Protein AF-A0A1F6DWF6-F1 (afdb_monomer)

Organism: NCBI:txid1798497

Secondary structure (DSSP, 8-state):
---SHHHHHHHHHHHHHHHHHHHHHHHS-HHHHHHHHHHHHHHHHHHHHHHHHHHHHHHHHHHHHHHHHHHS-----HHHHHHHHHHHHHHHHHHHHHHHHHHHHHHHHHHHHHHHHHHHHHHHHHHH-TTS-HHHHHHHHHHHHHHHHHHHHHHHHHHHHHHHHHHHHHHHHHHHHHHHHHHHHHHHHHHHH-

Nearest PDB structures (foldseek):
  2efl-assembly1_A-2  TM=3.442E-01  e=7.356E-01  Homo sapiens
  7sqc-assembly1_1X  TM=3.090E-01  e=8.183E-01  Chlamydomonas reinhardtii
  7sqc-assembly1_1J  TM=2.710E-01  e=1.635E+00  Chlamydomonas reinhardtii
  8to0-assembly1_GX  TM=2.263E-01  e=1.550E+00  Mus musculus
  6ixf-assembly1_A  TM=1.954E-01  e=1.818E+00  Homo sapiens

Solvent-accessible surface area (backbone atoms only — not comparable to full-atom values): 10263 Å² total; per-residue (Å²): 144,81,80,68,63,68,56,56,52,49,50,53,51,50,54,47,52,52,50,56,44,52,49,49,61,69,68,48,57,61,66,60,53,49,51,53,49,53,50,46,54,50,51,54,46,53,57,48,50,55,52,52,49,52,51,47,51,52,38,62,54,49,53,57,54,43,54,50,62,74,67,60,77,68,87,40,55,60,68,45,43,49,51,18,40,53,36,38,53,49,32,40,51,51,44,51,52,43,52,51,51,51,51,50,50,50,54,50,50,55,53,49,52,52,49,50,48,54,52,37,54,52,22,53,50,45,52,70,40,83,89,53,56,70,67,59,28,50,50,25,47,56,50,36,56,51,46,52,51,50,54,54,51,44,68,68,45,48,66,56,51,54,48,51,54,50,50,49,44,48,55,55,38,50,50,40,46,50,53,19,51,51,35,42,52,52,24,52,51,56,44,74,74,108

Structure (mmCIF, N/CA/C/O backbone):
data_AF-A0A1F6DWF6-F1
#
_entry.id   AF-A0A1F6DWF6-F1
#
loop_
_atom_site.group_PDB
_atom_site.id
_atom_site.type_symbol
_atom_site.label_atom_id
_atom_site.label_alt_id
_atom_site.label_comp_id
_atom_site.label_asym_id
_atom_site.label_entity_id
_atom_site.label_seq_id
_atom_site.pdbx_PDB_ins_code
_atom_site.Cartn_x
_atom_site.Cartn_y
_atom_site.Cartn_z
_atom_site.occupancy
_atom_site.B_iso_or_equiv
_atom_site.auth_seq_id
_atom_site.auth_comp_id
_atom_site.auth_asym_id
_atom_site.auth_atom_id
_atom_site.pdbx_PDB_model_num
ATOM 1 N N . MET A 1 1 ? -53.327 3.805 31.603 1.00 44.66 1 MET A N 1
ATOM 2 C CA . MET A 1 1 ? -52.291 3.095 32.376 1.00 44.66 1 MET A CA 1
ATOM 3 C C . MET A 1 1 ? -51.861 1.926 31.517 1.00 44.66 1 MET A C 1
ATOM 5 O O . MET A 1 1 ? -52.464 0.870 31.604 1.00 44.66 1 MET A O 1
ATOM 9 N N . ALA A 1 2 ? -50.964 2.183 30.574 1.00 45.91 2 ALA A N 1
ATOM 10 C CA . ALA A 1 2 ? -50.484 1.204 29.614 1.00 45.91 2 ALA A CA 1
ATOM 11 C C . ALA A 1 2 ? -48.966 1.393 29.501 1.00 45.91 2 ALA A C 1
ATOM 13 O O . ALA A 1 2 ? -48.514 2.530 29.382 1.00 45.91 2 ALA A O 1
ATOM 14 N N . ASP A 1 3 ? -48.256 0.269 29.574 1.00 47.22 3 ASP A N 1
ATOM 15 C CA . ASP A 1 3 ? -46.982 -0.004 28.903 1.00 47.22 3 ASP A CA 1
ATOM 16 C C . ASP A 1 3 ? -45.666 0.596 29.444 1.00 47.22 3 ASP A C 1
ATOM 18 O O . ASP A 1 3 ? -44.845 1.082 28.673 1.00 47.22 3 ASP A O 1
ATOM 22 N N . ASP A 1 4 ? -45.379 0.432 30.743 1.00 51.00 4 ASP A N 1
ATOM 23 C CA . ASP A 1 4 ? -43.994 0.523 31.276 1.00 51.00 4 ASP A CA 1
ATOM 24 C C . ASP A 1 4 ? -43.217 -0.814 31.181 1.00 51.00 4 ASP A C 1
ATOM 26 O O . ASP A 1 4 ? -42.003 -0.875 31.391 1.00 51.00 4 ASP A O 1
ATOM 30 N N . GLU A 1 5 ? -43.911 -1.909 30.864 1.00 53.94 5 GLU A N 1
ATOM 31 C CA . GLU A 1 5 ? -43.351 -3.261 30.741 1.00 53.94 5 GLU A CA 1
ATOM 32 C C . GLU A 1 5 ? -42.282 -3.409 29.634 1.00 53.94 5 GLU A C 1
ATOM 34 O O . GLU A 1 5 ? -41.208 -3.936 29.934 1.00 53.94 5 GLU A O 1
ATOM 39 N N . PRO A 1 6 ? -42.470 -2.893 28.398 1.00 55.94 6 PRO A N 1
ATOM 40 C CA . PRO A 1 6 ? -41.463 -3.036 27.341 1.00 55.94 6 PRO A CA 1
ATOM 41 C C . PRO A 1 6 ? -40.191 -2.208 27.588 1.00 55.94 6 PRO A C 1
ATOM 43 O O . PRO A 1 6 ? -39.127 -2.554 27.078 1.00 55.94 6 PRO A O 1
ATOM 46 N N . ILE A 1 7 ? -40.266 -1.134 28.385 1.00 56.66 7 ILE A N 1
ATOM 47 C CA . ILE A 1 7 ? -39.113 -0.274 28.706 1.00 56.66 7 ILE A CA 1
ATOM 48 C C . ILE A 1 7 ? -38.195 -0.964 29.724 1.00 56.66 7 ILE A C 1
ATOM 50 O O . ILE A 1 7 ? -36.976 -0.968 29.551 1.00 56.66 7 ILE A O 1
ATOM 54 N N . LYS A 1 8 ? -38.772 -1.619 30.741 1.00 59.56 8 LYS A N 1
ATOM 55 C CA . LYS A 1 8 ? -38.019 -2.438 31.708 1.00 59.56 8 LYS A CA 1
ATOM 56 C C . LYS A 1 8 ? -37.340 -3.643 31.060 1.00 59.56 8 LYS A C 1
ATOM 58 O O . LYS A 1 8 ? -36.219 -3.997 31.439 1.00 59.56 8 LYS A O 1
ATOM 63 N N . ASP A 1 9 ? -37.994 -4.257 30.080 1.00 68.62 9 ASP A N 1
ATOM 64 C CA . ASP A 1 9 ? -37.418 -5.363 29.312 1.00 68.62 9 ASP A CA 1
ATOM 65 C C . ASP A 1 9 ? -36.241 -4.884 28.442 1.00 68.62 9 ASP A C 1
ATOM 67 O O . ASP A 1 9 ? -35.196 -5.528 28.371 1.00 68.62 9 ASP A O 1
ATOM 71 N N . LEU A 1 10 ? -36.344 -3.690 27.851 1.00 59.03 10 LEU A N 1
ATOM 72 C CA . LEU A 1 10 ? -35.255 -3.100 27.070 1.00 59.03 10 LEU A CA 1
ATOM 73 C C . LEU A 1 10 ? -34.046 -2.722 27.941 1.00 59.03 10 LEU A C 1
ATOM 75 O O . LEU A 1 10 ? -32.900 -2.959 27.560 1.00 59.03 10 LEU A O 1
ATOM 79 N N . GLU A 1 11 ? -34.292 -2.157 29.123 1.00 66.94 11 GLU A N 1
ATOM 80 C CA . GLU A 1 11 ? -33.248 -1.764 30.071 1.00 66.94 11 GLU A CA 1
ATOM 81 C C . GLU A 1 11 ? -32.496 -2.984 30.622 1.00 66.94 11 GLU A C 1
ATOM 83 O O . GLU A 1 11 ? -31.265 -2.988 30.693 1.00 66.94 11 GLU A O 1
ATOM 88 N N . THR A 1 12 ? -33.210 -4.068 30.932 1.00 72.81 12 THR A N 1
ATOM 89 C CA . THR A 1 12 ? -32.589 -5.330 31.363 1.00 72.81 12 THR A CA 1
ATOM 90 C C . THR A 1 12 ? -31.789 -5.999 30.244 1.00 72.81 12 THR A C 1
ATOM 92 O O . THR A 1 12 ? -30.691 -6.497 30.508 1.00 72.81 12 THR A O 1
ATOM 95 N N . VAL A 1 13 ? -32.263 -5.958 28.994 1.00 73.19 13 VAL A N 1
ATOM 96 C CA . VAL A 1 13 ? -31.505 -6.430 27.821 1.00 73.19 13 VAL A CA 1
ATOM 97 C C . VAL A 1 13 ? -30.241 -5.592 27.595 1.00 73.19 13 VAL A C 1
ATOM 99 O O . VAL A 1 13 ? -29.168 -6.160 27.384 1.00 73.19 13 VAL A O 1
ATOM 102 N N . LEU A 1 14 ? -30.325 -4.263 27.706 1.00 66.25 14 LEU A N 1
ATOM 103 C CA . LEU A 1 14 ? -29.176 -3.360 27.575 1.00 66.25 14 LEU A CA 1
ATOM 104 C C . LEU A 1 14 ? -28.138 -3.597 28.671 1.00 66.25 14 LEU A C 1
ATOM 106 O O . LEU A 1 14 ? -26.953 -3.725 28.372 1.00 66.25 14 LEU A O 1
ATOM 110 N N . LEU A 1 15 ? -28.568 -3.713 29.930 1.00 71.25 15 LEU A N 1
ATOM 111 C CA . LEU A 1 15 ? -27.685 -4.005 31.062 1.00 71.25 15 LEU A CA 1
ATOM 112 C C . LEU A 1 15 ? -27.026 -5.381 30.937 1.00 71.25 15 LEU A C 1
ATOM 114 O O . LEU A 1 15 ? -25.860 -5.545 31.305 1.00 71.25 15 LEU A O 1
ATOM 118 N N . ARG A 1 16 ? -27.746 -6.365 30.388 1.00 75.94 16 ARG A N 1
ATOM 119 C CA . ARG A 1 16 ? -27.198 -7.688 30.083 1.00 75.94 16 ARG A CA 1
ATOM 120 C C . ARG A 1 16 ? -26.126 -7.611 28.998 1.00 75.94 16 ARG A C 1
ATOM 122 O O . ARG A 1 16 ? -25.025 -8.101 29.233 1.00 75.94 16 ARG A O 1
ATOM 129 N N . GLN A 1 17 ? -26.399 -6.939 27.879 1.00 65.88 17 GLN A N 1
ATOM 130 C CA . GLN A 1 17 ? -25.412 -6.726 26.814 1.00 65.88 17 GLN A CA 1
ATOM 131 C C . GLN A 1 17 ? -24.193 -5.936 27.303 1.00 65.88 17 GLN A C 1
ATOM 133 O O . GLN A 1 17 ? -23.072 -6.246 26.917 1.00 65.88 17 GLN A O 1
ATOM 138 N N . LEU A 1 18 ? -24.390 -4.962 28.197 1.00 66.75 18 LEU A N 1
ATOM 139 C CA . LEU A 1 18 ? -23.323 -4.206 28.863 1.00 66.75 18 LEU A CA 1
ATOM 140 C C . LEU A 1 18 ? -22.460 -5.066 29.791 1.00 66.75 18 LEU A C 1
ATOM 142 O O . LEU A 1 18 ? -21.262 -4.830 29.939 1.00 66.75 18 LEU A O 1
ATOM 146 N N . ARG A 1 19 ? -23.061 -6.047 30.465 1.00 72.69 19 ARG A N 1
ATOM 147 C CA . ARG A 1 19 ? -22.329 -6.971 31.335 1.00 72.69 19 ARG A CA 1
ATOM 148 C C . ARG A 1 19 ? -21.548 -7.989 30.505 1.00 72.69 19 ARG A C 1
ATOM 150 O O . ARG A 1 19 ? -20.359 -8.166 30.749 1.00 72.69 19 ARG A O 1
ATOM 157 N N . GLU A 1 20 ? -22.191 -8.591 29.506 1.00 72.12 20 GLU A N 1
ATOM 158 C CA . GLU A 1 20 ? -21.568 -9.522 28.554 1.00 72.12 20 GLU A CA 1
ATOM 159 C C . GLU A 1 20 ? -20.431 -8.845 27.771 1.00 72.12 20 GLU A C 1
ATOM 161 O O . GLU A 1 20 ? -19.375 -9.437 27.553 1.00 72.12 20 GLU A O 1
ATOM 166 N N . SER A 1 21 ? -20.587 -7.569 27.419 1.00 60.28 21 SER A N 1
ATOM 167 C CA . SER A 1 21 ? -19.536 -6.813 26.752 1.00 60.28 21 SER A CA 1
ATOM 168 C C . SER A 1 21 ? -18.376 -6.417 27.652 1.00 60.28 21 SER A C 1
ATOM 170 O O . SER A 1 21 ? -17.231 -6.453 27.211 1.00 60.28 21 SER A O 1
ATOM 172 N N . LYS A 1 22 ? -18.635 -6.056 28.913 1.00 65.38 22 LYS A N 1
ATOM 173 C CA . LYS A 1 22 ? -17.580 -5.782 29.896 1.00 65.38 22 LYS A CA 1
ATOM 174 C C . LYS A 1 22 ? -16.736 -7.032 30.140 1.00 65.38 22 LYS A C 1
ATOM 176 O O . LYS A 1 22 ? -15.523 -6.921 30.299 1.00 65.38 22 LYS A O 1
ATOM 181 N N . GLU A 1 23 ? -17.363 -8.208 30.135 1.00 71.25 23 GLU A N 1
ATOM 182 C CA . GLU A 1 23 ? -16.664 -9.496 30.169 1.00 71.25 23 GLU A CA 1
ATOM 183 C C . GLU A 1 23 ? -15.850 -9.731 28.892 1.00 71.25 23 GLU A C 1
ATOM 185 O O . GLU A 1 23 ? -14.672 -10.061 28.988 1.00 71.25 23 GLU A O 1
ATOM 190 N N . LEU A 1 24 ? -16.416 -9.468 27.709 1.00 64.81 24 LEU A N 1
ATOM 191 C CA . LEU A 1 24 ? -15.703 -9.540 26.427 1.00 64.81 24 LEU A CA 1
ATOM 192 C C . LEU A 1 24 ? -14.473 -8.622 26.388 1.00 64.81 24 LEU A C 1
ATOM 194 O O . LEU A 1 24 ? -13.385 -9.090 26.068 1.00 64.81 24 LEU A O 1
ATOM 198 N N . VAL A 1 25 ? -14.614 -7.352 26.779 1.00 63.81 25 VAL A N 1
ATOM 199 C CA . VAL A 1 25 ? -13.523 -6.362 26.849 1.00 63.81 25 VAL A CA 1
ATOM 200 C C . VAL A 1 25 ? -12.456 -6.773 27.865 1.00 63.81 25 VAL A C 1
ATOM 202 O O . VAL A 1 25 ? -11.271 -6.590 27.599 1.00 63.81 25 VAL A O 1
ATOM 205 N N . LYS A 1 26 ? -12.852 -7.356 29.005 1.00 68.50 26 LYS A N 1
ATOM 206 C CA . LYS A 1 26 ? -11.914 -7.912 29.996 1.00 68.50 26 LYS A CA 1
ATOM 207 C C . LYS A 1 26 ? -11.202 -9.169 29.504 1.00 68.50 26 LYS A C 1
ATOM 209 O O . LYS A 1 26 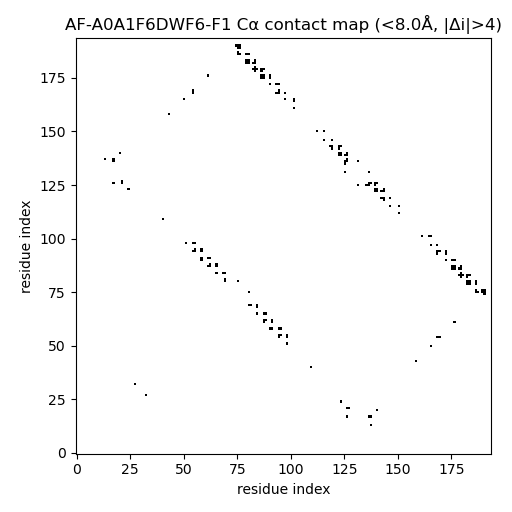? -10.053 -9.389 29.867 1.00 68.50 26 LYS A O 1
ATOM 214 N N . SER A 1 27 ? -11.894 -10.006 28.735 1.00 68.56 27 SER A N 1
ATOM 215 C CA . SER A 1 27 ? -11.340 -11.232 28.153 1.00 68.56 27 SER A CA 1
ATOM 216 C C . SER A 1 27 ? -10.463 -10.958 26.931 1.00 68.56 27 SER A C 1
ATOM 218 O O . SER A 1 27 ? -9.684 -11.818 26.521 1.00 68.56 27 SER A O 1
ATOM 220 N N . MET A 1 28 ? -10.582 -9.762 26.348 1.00 66.56 28 MET A N 1
ATOM 221 C CA . MET A 1 28 ? -9.735 -9.307 25.262 1.00 66.56 28 MET A CA 1
ATOM 222 C C . MET A 1 28 ? -8.330 -9.071 25.806 1.00 66.56 28 MET A C 1
ATOM 224 O O . MET A 1 28 ? -8.080 -8.143 26.573 1.00 66.56 28 MET A O 1
ATOM 228 N N . ASP A 1 29 ? -7.396 -9.923 25.396 1.00 74.31 29 ASP A N 1
ATOM 229 C CA . ASP A 1 29 ? -5.979 -9.683 25.621 1.00 74.31 29 ASP A CA 1
ATOM 230 C C . ASP A 1 29 ? -5.523 -8.558 24.684 1.00 74.31 29 ASP A C 1
ATOM 232 O O . ASP A 1 29 ? -5.101 -8.786 23.547 1.00 74.31 29 ASP A O 1
ATOM 236 N N . TRP A 1 30 ? -5.674 -7.323 25.163 1.00 67.44 30 TRP A N 1
ATOM 237 C CA . TRP A 1 30 ? -5.307 -6.105 24.445 1.00 67.44 30 TRP A CA 1
ATOM 238 C C . TRP A 1 30 ? -3.836 -6.103 24.028 1.00 67.44 30 TRP A C 1
ATOM 240 O O . TRP A 1 30 ? -3.522 -5.656 22.928 1.00 67.44 30 TRP A O 1
ATOM 250 N N . ASN A 1 31 ? -2.954 -6.697 24.836 1.00 74.31 31 ASN A N 1
ATOM 251 C CA . ASN A 1 31 ? -1.537 -6.816 24.505 1.00 74.31 31 ASN A CA 1
ATOM 252 C C . ASN A 1 31 ? -1.318 -7.787 23.342 1.00 74.31 31 ASN A C 1
ATOM 254 O O . ASN A 1 31 ? -0.566 -7.482 22.418 1.00 74.31 31 ASN A O 1
ATOM 258 N N . SER A 1 32 ? -1.993 -8.938 23.349 1.00 73.06 32 SER A N 1
ATOM 259 C CA . SER A 1 32 ? -1.959 -9.885 22.229 1.00 73.06 32 SER A CA 1
ATOM 260 C C . SER A 1 32 ? -2.571 -9.285 20.966 1.00 73.06 32 SER A C 1
ATOM 262 O O . SER A 1 32 ? -1.998 -9.416 19.885 1.00 73.06 32 SER A O 1
ATOM 264 N N . PHE A 1 33 ? -3.689 -8.564 21.082 1.00 68.75 33 PHE A N 1
ATOM 265 C CA . PHE A 1 33 ? -4.325 -7.879 19.957 1.00 68.75 33 PHE A CA 1
ATOM 266 C C . PHE A 1 33 ? -3.407 -6.811 19.347 1.00 68.75 33 PHE A C 1
ATOM 268 O O . PHE A 1 33 ? -3.209 -6.800 18.130 1.00 68.75 33 PHE A O 1
ATOM 275 N N . GLN A 1 34 ? -2.783 -5.983 20.187 1.00 67.81 34 GLN A N 1
ATOM 276 C CA . GLN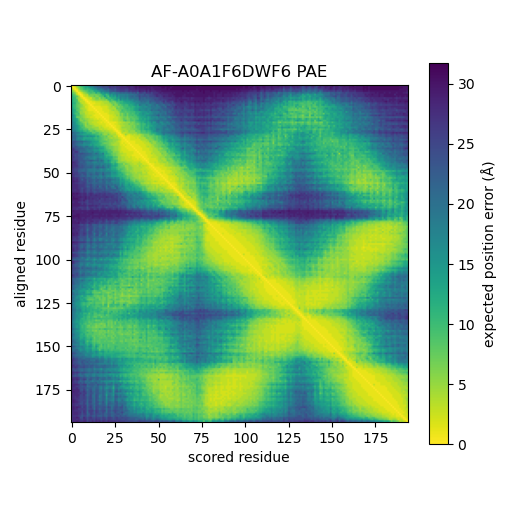 A 1 34 ? -1.831 -4.956 19.774 1.00 67.81 34 GLN A CA 1
ATOM 277 C C . GLN A 1 34 ? -0.572 -5.568 19.149 1.00 67.81 34 GLN A C 1
ATOM 279 O O . GLN A 1 34 ? -0.201 -5.190 18.044 1.00 67.81 34 GLN A O 1
ATOM 284 N N . GLN A 1 35 ? 0.012 -6.609 19.753 1.00 74.56 35 GLN A N 1
ATOM 285 C CA . GLN A 1 35 ? 1.138 -7.337 19.153 1.00 74.56 35 GLN A CA 1
ATOM 286 C C . GLN A 1 35 ? 0.783 -7.973 17.805 1.00 74.56 35 GLN A C 1
ATOM 288 O O . GLN A 1 35 ? 1.634 -8.070 16.920 1.00 74.56 35 GLN A O 1
ATOM 293 N N . ASN A 1 36 ? -0.455 -8.441 17.635 1.00 71.62 36 ASN A N 1
ATOM 294 C CA . ASN A 1 36 ? -0.918 -9.014 16.376 1.00 71.62 36 ASN A CA 1
ATOM 295 C C . ASN A 1 36 ? -1.066 -7.922 15.309 1.00 71.62 36 ASN A C 1
ATOM 297 O O . ASN A 1 36 ? -0.652 -8.135 14.172 1.00 71.62 36 ASN A O 1
ATOM 301 N N . LEU A 1 37 ? -1.591 -6.748 15.674 1.00 66.94 37 LEU A N 1
ATOM 302 C CA . LEU A 1 37 ? -1.619 -5.566 14.809 1.00 66.94 37 LEU A CA 1
ATOM 303 C C . LEU A 1 37 ? -0.205 -5.129 14.415 1.00 66.94 37 LEU A C 1
ATOM 305 O O . LEU A 1 37 ? 0.080 -5.039 13.224 1.00 66.94 37 LEU A O 1
ATOM 309 N N . ASP A 1 38 ? 0.704 -4.974 15.376 1.00 69.44 38 ASP A N 1
ATOM 310 C CA . ASP A 1 38 ? 2.088 -4.561 15.125 1.00 69.44 38 ASP A CA 1
ATOM 311 C C . ASP A 1 38 ? 2.829 -5.560 14.232 1.00 69.44 38 ASP A C 1
ATOM 313 O O . ASP A 1 38 ? 3.488 -5.173 13.265 1.00 69.44 38 ASP A O 1
ATOM 317 N N . ARG A 1 39 ? 2.675 -6.868 14.486 1.00 71.38 39 ARG A N 1
ATOM 318 C CA . ARG A 1 39 ? 3.231 -7.913 13.612 1.00 71.38 39 ARG A CA 1
ATOM 319 C C . ARG A 1 39 ? 2.678 -7.837 12.197 1.00 71.38 39 ARG A C 1
ATOM 321 O O . ARG A 1 39 ? 3.422 -8.088 11.255 1.00 71.38 39 ARG A O 1
ATOM 328 N N . ARG A 1 40 ? 1.397 -7.515 12.028 1.00 65.38 40 ARG A N 1
ATOM 329 C CA . ARG A 1 40 ? 0.763 -7.416 10.705 1.00 65.38 40 ARG A CA 1
ATOM 330 C C . ARG A 1 40 ? 1.231 -6.188 9.953 1.00 65.38 40 ARG A C 1
ATOM 332 O O . ARG A 1 40 ? 1.592 -6.315 8.787 1.00 65.38 40 ARG A O 1
ATOM 339 N N . VAL A 1 41 ? 1.285 -5.042 10.627 1.00 66.25 41 VAL A N 1
ATOM 340 C CA . VAL A 1 41 ? 1.875 -3.821 10.075 1.00 66.25 41 VAL A CA 1
ATOM 341 C C . VAL A 1 41 ? 3.309 -4.117 9.647 1.00 66.25 41 VAL A C 1
ATOM 343 O O . VAL A 1 41 ? 3.668 -3.828 8.512 1.00 66.25 41 VAL A O 1
ATOM 346 N N . ALA A 1 42 ? 4.098 -4.795 10.485 1.00 69.50 42 ALA A N 1
ATOM 347 C CA . ALA A 1 42 ? 5.468 -5.173 10.157 1.00 69.50 42 ALA A CA 1
ATOM 348 C C . ALA A 1 42 ? 5.571 -6.150 8.969 1.00 69.50 42 ALA A C 1
ATOM 350 O O . ALA A 1 42 ? 6.414 -5.951 8.101 1.00 69.50 42 ALA A O 1
ATOM 351 N N . GLN A 1 43 ? 4.722 -7.180 8.890 1.00 67.38 43 GLN A N 1
ATOM 352 C CA . GLN A 1 43 ? 4.732 -8.155 7.789 1.00 67.38 43 GLN A CA 1
ATOM 353 C C . GLN A 1 43 ? 4.317 -7.539 6.450 1.00 67.38 43 GLN A C 1
ATOM 355 O O . GLN A 1 43 ? 4.966 -7.788 5.432 1.00 67.38 43 GLN A O 1
ATOM 360 N N . VAL A 1 44 ? 3.256 -6.727 6.443 1.00 65.75 44 VAL A N 1
ATOM 361 C CA . VAL A 1 44 ? 2.817 -6.009 5.238 1.00 65.75 44 VAL A CA 1
ATOM 362 C C . VAL A 1 44 ? 3.885 -5.001 4.824 1.00 65.75 44 VAL A C 1
ATOM 364 O O . VAL A 1 44 ? 4.228 -4.940 3.648 1.00 65.75 44 VAL A O 1
ATOM 367 N N . ASN A 1 45 ? 4.479 -4.287 5.784 1.00 70.06 45 ASN A N 1
ATOM 368 C CA . ASN A 1 45 ? 5.568 -3.349 5.529 1.00 70.06 45 ASN A CA 1
ATOM 369 C C . ASN A 1 45 ? 6.804 -4.043 4.939 1.00 70.06 45 ASN A C 1
ATOM 371 O O . ASN A 1 45 ? 7.344 -3.569 3.950 1.00 70.06 45 ASN A O 1
ATOM 375 N N . ASP A 1 46 ? 7.241 -5.180 5.484 1.00 70.25 46 ASP A N 1
ATOM 376 C CA . ASP A 1 46 ? 8.422 -5.896 4.979 1.00 70.25 46 ASP A CA 1
ATOM 377 C C . ASP A 1 46 ? 8.211 -6.425 3.551 1.00 70.25 46 ASP A C 1
ATOM 379 O O . ASP A 1 46 ? 9.061 -6.238 2.678 1.00 70.25 46 ASP A O 1
ATOM 383 N N . SER A 1 47 ? 7.045 -7.024 3.275 1.00 68.81 47 SER A N 1
ATOM 384 C CA . SER A 1 47 ? 6.698 -7.475 1.922 1.00 68.81 47 SER A CA 1
ATOM 385 C C . SER A 1 47 ? 6.596 -6.306 0.942 1.00 68.81 47 SER A C 1
ATOM 387 O O . SER A 1 47 ? 7.055 -6.410 -0.194 1.00 68.81 47 SER A O 1
ATOM 389 N N . PHE A 1 48 ? 6.003 -5.195 1.376 1.00 71.56 48 PHE A N 1
ATOM 390 C CA . PHE A 1 48 ? 5.874 -3.983 0.580 1.00 71.56 48 PHE A CA 1
ATOM 391 C C . PHE A 1 48 ? 7.242 -3.375 0.255 1.00 71.56 48 PHE A C 1
ATOM 393 O O . PHE A 1 48 ? 7.534 -3.101 -0.906 1.00 71.56 48 PHE A O 1
ATOM 400 N N . LEU A 1 49 ? 8.105 -3.216 1.261 1.00 74.75 49 LEU A N 1
ATOM 401 C CA . LEU A 1 49 ? 9.437 -2.629 1.120 1.00 74.75 49 LEU A CA 1
ATOM 402 C C . LEU A 1 49 ? 10.332 -3.442 0.182 1.00 74.75 49 LEU A C 1
ATOM 404 O O . LEU A 1 49 ? 11.038 -2.851 -0.635 1.00 74.75 49 LEU A O 1
ATOM 408 N N . LYS A 1 50 ? 10.276 -4.778 0.248 1.00 76.25 50 LYS A N 1
ATOM 409 C CA . LYS A 1 50 ? 11.016 -5.657 -0.674 1.00 76.25 50 LYS A CA 1
ATOM 410 C C . LYS A 1 50 ? 10.616 -5.430 -2.128 1.00 76.25 50 LYS A C 1
ATOM 412 O O . LYS A 1 50 ? 11.472 -5.286 -2.997 1.00 76.25 50 LYS A O 1
ATOM 417 N N . GLU A 1 51 ? 9.322 -5.349 -2.400 1.00 72.69 51 GLU A N 1
ATOM 418 C CA . GLU A 1 51 ? 8.843 -5.201 -3.771 1.00 72.69 51 GLU A CA 1
ATOM 419 C C . GLU A 1 51 ? 9.031 -3.767 -4.304 1.00 72.69 51 GLU A C 1
ATOM 421 O O . GLU A 1 51 ? 9.386 -3.561 -5.464 1.00 72.69 51 GLU A O 1
ATOM 426 N N . VAL A 1 52 ? 8.871 -2.760 -3.440 1.00 74.81 52 VAL A N 1
ATOM 427 C CA . VAL A 1 52 ? 9.209 -1.353 -3.717 1.00 74.81 52 VAL A CA 1
ATOM 428 C C . VAL A 1 52 ? 10.697 -1.202 -4.038 1.00 74.81 52 VAL A C 1
ATOM 430 O O . VAL A 1 52 ? 11.052 -0.457 -4.955 1.00 74.81 52 VAL A O 1
ATOM 433 N N . ALA A 1 53 ? 11.573 -1.930 -3.342 1.00 77.38 53 ALA A N 1
ATOM 434 C CA . ALA A 1 53 ? 13.000 -1.962 -3.645 1.00 77.38 53 ALA A CA 1
ATOM 435 C C . ALA A 1 53 ? 13.275 -2.553 -5.038 1.00 77.38 53 ALA A C 1
ATOM 437 O O . ALA A 1 53 ? 14.069 -1.983 -5.786 1.00 77.38 53 ALA A O 1
ATOM 438 N N . ASN A 1 54 ? 12.566 -3.617 -5.433 1.00 77.31 54 ASN A N 1
ATOM 439 C CA . ASN A 1 54 ? 12.671 -4.188 -6.781 1.00 77.31 54 ASN A CA 1
ATOM 440 C C . ASN A 1 54 ? 12.253 -3.183 -7.866 1.00 77.31 54 ASN A C 1
ATOM 442 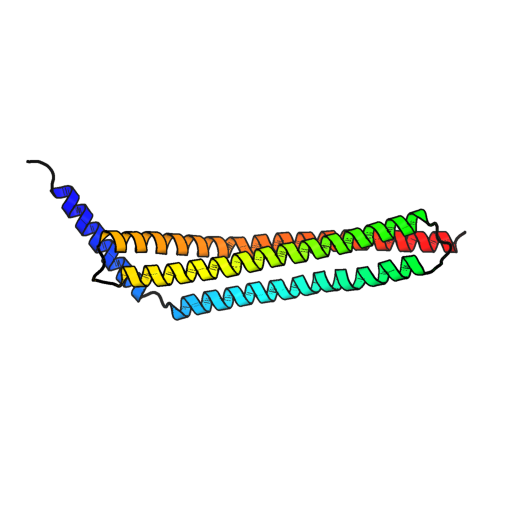O O . ASN A 1 54 ? 12.974 -2.995 -8.843 1.00 77.31 54 ASN A O 1
ATOM 446 N N . ILE A 1 55 ? 11.128 -2.483 -7.684 1.00 76.81 55 ILE A N 1
ATOM 447 C CA . ILE A 1 55 ? 10.676 -1.455 -8.639 1.00 76.81 55 ILE A CA 1
ATOM 448 C C . ILE A 1 55 ? 11.665 -0.279 -8.695 1.00 76.81 55 ILE A C 1
ATOM 450 O O . ILE A 1 55 ? 11.967 0.240 -9.772 1.00 76.81 55 ILE A O 1
ATOM 454 N N . SER A 1 56 ? 12.217 0.115 -7.547 1.00 76.31 56 SER A N 1
ATOM 455 C CA . SER A 1 56 ? 13.228 1.174 -7.471 1.00 76.31 56 SER A CA 1
ATOM 456 C C . SER A 1 56 ? 14.509 0.783 -8.208 1.00 76.31 56 SER A C 1
ATOM 458 O O . SER A 1 56 ? 15.072 1.604 -8.927 1.00 76.31 56 SER A O 1
ATOM 460 N N . LEU A 1 57 ? 14.940 -0.478 -8.106 1.00 77.31 57 LEU A N 1
ATOM 461 C CA . LEU A 1 57 ? 16.091 -0.998 -8.844 1.00 77.31 57 LEU A CA 1
ATOM 462 C C . LEU A 1 57 ? 15.867 -0.934 -10.364 1.00 77.31 57 LEU A C 1
ATOM 464 O O . LEU A 1 57 ? 16.771 -0.535 -11.099 1.00 77.31 57 LEU A O 1
ATOM 468 N N . ILE A 1 58 ? 14.659 -1.251 -10.841 1.00 72.69 58 ILE A N 1
ATOM 469 C CA . ILE A 1 58 ? 14.294 -1.100 -12.261 1.00 72.69 58 ILE A CA 1
ATOM 470 C C . ILE A 1 58 ? 14.397 0.374 -12.685 1.00 72.69 58 ILE A C 1
ATOM 472 O O . ILE A 1 58 ? 15.014 0.688 -13.700 1.00 72.69 58 ILE A O 1
ATOM 476 N N . SER A 1 59 ? 13.875 1.305 -11.881 1.00 69.62 59 SER A N 1
ATOM 477 C CA . SER A 1 59 ? 13.974 2.739 -12.189 1.00 69.62 59 SER A CA 1
ATOM 478 C C . SER A 1 59 ? 15.423 3.243 -12.205 1.00 69.62 59 SER A C 1
ATOM 480 O O . SER A 1 59 ? 15.789 4.039 -13.072 1.00 69.62 59 SER A O 1
ATOM 482 N N . VAL A 1 60 ? 16.249 2.808 -11.249 1.00 70.69 60 VAL A N 1
ATOM 483 C CA . VAL A 1 60 ? 17.658 3.218 -11.124 1.00 70.69 60 VAL A CA 1
ATOM 484 C C . VAL A 1 60 ? 18.517 2.622 -12.236 1.00 70.69 60 VAL A C 1
ATOM 486 O O . VAL A 1 60 ? 19.496 3.240 -12.635 1.00 70.69 60 VAL A O 1
ATOM 489 N N . THR A 1 61 ? 18.159 1.454 -12.768 1.00 69.69 61 THR A N 1
ATOM 490 C CA . THR A 1 61 ? 18.863 0.851 -13.909 1.00 69.69 61 THR A CA 1
ATOM 491 C C . THR A 1 61 ? 18.437 1.471 -15.240 1.00 69.69 61 THR A C 1
ATOM 493 O O . THR A 1 61 ? 19.290 1.724 -16.086 1.00 69.69 61 THR A O 1
ATOM 496 N N . ALA A 1 62 ? 17.158 1.806 -15.422 1.00 67.62 62 ALA A N 1
ATOM 497 C CA . ALA A 1 62 ? 16.670 2.405 -16.664 1.00 67.62 62 ALA A CA 1
ATOM 498 C C . ALA A 1 62 ? 17.183 3.845 -16.896 1.00 67.62 62 ALA A C 1
ATOM 500 O O . ALA A 1 62 ? 17.524 4.203 -18.027 1.00 67.62 62 ALA A O 1
ATOM 501 N N . ALA A 1 63 ? 17.282 4.680 -15.853 1.00 65.44 63 ALA A N 1
ATOM 502 C CA . ALA A 1 63 ? 17.612 6.104 -16.010 1.00 65.44 63 ALA A CA 1
ATOM 503 C C . ALA A 1 63 ? 19.043 6.391 -16.540 1.00 65.44 63 ALA A C 1
ATOM 505 O O . ALA A 1 63 ? 19.168 7.170 -17.490 1.00 65.44 63 ALA A O 1
ATOM 506 N N . PRO A 1 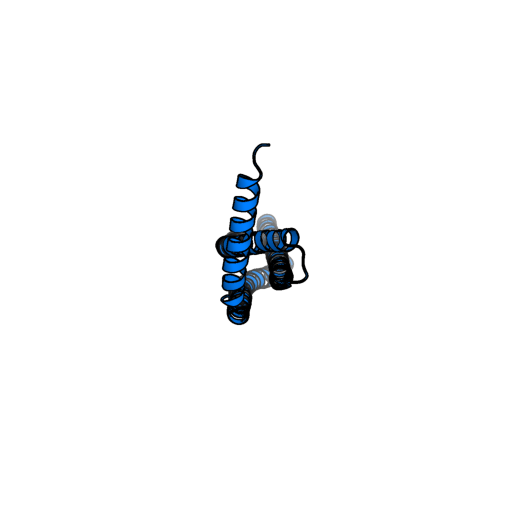64 ? 20.123 5.763 -16.028 1.00 63.69 64 PRO A N 1
ATOM 507 C CA . PRO A 1 64 ? 21.473 5.939 -16.566 1.00 63.69 64 PRO A CA 1
ATOM 508 C C . PRO A 1 64 ? 21.602 5.411 -17.995 1.00 63.69 64 PRO A C 1
ATOM 510 O O . PRO A 1 64 ? 22.179 6.089 -18.841 1.00 63.69 64 PRO A O 1
ATOM 513 N N . PHE A 1 65 ? 21.002 4.251 -18.292 1.00 64.06 65 PHE A N 1
ATOM 514 C CA . PHE A 1 65 ? 21.001 3.677 -19.641 1.00 64.06 65 PHE A CA 1
ATOM 515 C C . PHE A 1 65 ? 20.366 4.622 -20.664 1.00 64.06 65 PHE A C 1
ATOM 517 O O . PHE A 1 65 ? 20.924 4.821 -21.742 1.00 64.06 65 PHE A O 1
ATOM 524 N N . SER A 1 66 ? 19.248 5.258 -20.298 1.00 64.81 66 SER A N 1
ATOM 525 C CA . SER A 1 66 ? 18.565 6.255 -21.132 1.00 64.81 66 SER A CA 1
ATOM 526 C C . SER A 1 66 ? 19.515 7.391 -21.525 1.00 64.81 66 SER A C 1
ATOM 528 O O . SER A 1 66 ? 19.665 7.715 -22.703 1.00 64.81 66 SER A O 1
ATOM 530 N N . LEU A 1 67 ? 20.183 7.989 -20.535 1.00 65.50 67 LEU A N 1
ATOM 531 C CA . LEU A 1 67 ? 21.049 9.150 -20.734 1.00 65.50 67 LEU A CA 1
ATOM 532 C C . LEU A 1 67 ? 22.313 8.793 -21.530 1.00 65.50 67 LEU A C 1
ATOM 534 O O . LEU A 1 67 ? 22.697 9.525 -22.440 1.00 65.50 67 LEU A O 1
ATOM 538 N N . THR A 1 68 ? 22.941 7.655 -21.228 1.00 66.25 68 THR A N 1
ATOM 539 C CA . THR A 1 68 ? 24.141 7.187 -21.933 1.00 66.25 68 THR A CA 1
ATOM 540 C C . THR A 1 68 ? 23.856 6.889 -23.404 1.00 66.25 68 THR A C 1
ATOM 542 O O . THR A 1 68 ? 24.651 7.274 -24.257 1.00 66.25 68 THR A O 1
ATOM 545 N N . LEU A 1 69 ? 22.715 6.271 -23.727 1.00 63.91 69 LEU A N 1
ATOM 546 C CA . LEU A 1 69 ? 22.325 5.998 -25.115 1.00 63.91 69 LEU A CA 1
ATOM 547 C C . LEU A 1 69 ? 22.111 7.283 -25.919 1.00 63.91 69 LEU A C 1
ATOM 549 O O . LEU A 1 69 ? 22.597 7.374 -27.045 1.00 63.91 69 LEU A O 1
ATOM 553 N N . LEU A 1 70 ? 21.468 8.295 -25.329 1.00 63.28 70 LEU A N 1
ATOM 554 C CA . LEU A 1 70 ? 21.254 9.596 -25.971 1.00 63.28 70 LEU A CA 1
ATOM 555 C C . LEU A 1 70 ? 22.577 10.324 -26.276 1.00 63.28 70 LEU A C 1
ATOM 557 O O . LEU A 1 70 ? 22.704 10.994 -27.298 1.00 63.28 70 LEU A O 1
ATOM 561 N N . LEU A 1 71 ? 23.562 10.188 -25.383 1.00 63.38 71 LEU A N 1
ATOM 562 C CA . LEU A 1 71 ? 24.865 10.850 -25.478 1.00 63.38 71 LEU A CA 1
ATOM 563 C C . LEU A 1 71 ? 25.899 10.060 -26.296 1.00 63.38 71 LEU A C 1
ATOM 565 O O . LEU A 1 71 ? 26.959 10.598 -26.604 1.00 63.38 71 LEU A O 1
ATOM 569 N N . SER A 1 72 ? 25.611 8.805 -26.656 1.00 63.06 72 SER A N 1
ATOM 570 C CA . SER A 1 72 ? 26.588 7.872 -27.242 1.00 63.06 72 SER A CA 1
ATOM 571 C C . SER A 1 72 ? 27.064 8.210 -28.663 1.00 63.06 72 SER A C 1
ATOM 573 O O . SER A 1 72 ? 27.941 7.522 -29.177 1.00 63.06 72 SER A O 1
ATOM 575 N N . GLY A 1 73 ? 26.545 9.267 -29.302 1.00 52.91 73 GLY A N 1
ATOM 576 C CA . GLY A 1 73 ? 27.089 9.822 -30.553 1.00 52.91 73 GLY A CA 1
ATOM 577 C C . GLY A 1 73 ? 27.036 8.897 -31.777 1.00 52.91 73 GLY A C 1
ATOM 578 O O . GLY A 1 73 ? 27.508 9.279 -32.843 1.00 52.91 73 GLY A O 1
ATOM 579 N N . LEU A 1 74 ? 26.461 7.703 -31.641 1.00 55.72 74 LEU A N 1
ATOM 580 C CA . LEU A 1 74 ? 26.270 6.750 -32.722 1.00 55.72 74 LEU A CA 1
ATOM 581 C C . LEU A 1 74 ? 25.359 7.361 -33.805 1.00 55.72 74 LEU A C 1
ATOM 583 O O . LEU A 1 74 ? 24.280 7.874 -33.494 1.00 55.72 74 LEU A O 1
ATOM 587 N N . GLU A 1 75 ? 25.759 7.263 -35.079 1.00 54.00 75 GLU A N 1
ATOM 588 C CA . GLU A 1 75 ? 24.948 7.595 -36.271 1.00 54.00 75 GLU A CA 1
ATOM 589 C C . GLU A 1 75 ? 23.824 6.567 -36.494 1.00 54.00 75 GLU A C 1
ATOM 591 O O . GLU A 1 75 ? 23.570 6.068 -37.585 1.00 54.00 75 GLU A O 1
ATOM 596 N N . ILE A 1 76 ? 23.148 6.219 -35.410 1.00 56.06 76 ILE A N 1
ATOM 597 C CA . ILE A 1 76 ? 21.988 5.356 -35.398 1.00 56.06 76 ILE A CA 1
ATOM 598 C C . ILE A 1 76 ? 20.819 6.086 -36.058 1.00 56.06 76 ILE A C 1
ATOM 600 O O . ILE A 1 76 ? 20.722 7.316 -36.004 1.00 56.06 76 ILE A O 1
ATOM 604 N N . GLU A 1 77 ? 19.908 5.326 -36.668 1.00 60.50 77 GLU A N 1
ATOM 605 C CA . GLU A 1 77 ? 18.653 5.828 -37.220 1.00 60.50 77 GLU A CA 1
ATOM 606 C C . GLU A 1 77 ? 17.872 6.577 -36.119 1.00 60.50 77 GLU A C 1
ATOM 608 O O . GLU A 1 77 ? 17.191 5.992 -35.272 1.00 60.50 77 GLU A O 1
ATOM 613 N N . LYS A 1 78 ? 18.057 7.907 -36.084 1.00 62.25 78 LYS A N 1
ATOM 614 C CA . LYS A 1 78 ? 17.767 8.765 -34.920 1.00 62.25 78 LYS A CA 1
ATOM 615 C C . LYS A 1 78 ? 16.329 8.622 -34.428 1.00 62.25 78 LYS A C 1
ATOM 617 O O . LYS A 1 78 ? 16.079 8.743 -33.236 1.00 62.25 78 LYS A O 1
ATOM 622 N N . THR A 1 79 ? 15.396 8.313 -35.322 1.00 68.81 79 THR A N 1
ATOM 623 C CA . THR A 1 79 ? 13.975 8.142 -35.015 1.00 68.81 79 THR A CA 1
ATOM 624 C C . THR A 1 79 ? 13.703 6.966 -34.073 1.00 68.81 79 THR A C 1
ATOM 626 O O . THR A 1 79 ? 12.956 7.130 -33.111 1.00 68.81 79 THR A O 1
ATOM 629 N N . LEU A 1 80 ? 14.321 5.801 -34.300 1.00 69.31 80 LEU A N 1
ATOM 630 C CA . LEU A 1 80 ? 14.066 4.601 -33.494 1.00 69.31 80 LEU A CA 1
ATOM 631 C C . LEU A 1 80 ? 14.746 4.705 -32.121 1.00 69.31 80 LEU A C 1
ATOM 633 O O . LEU A 1 80 ? 14.157 4.356 -31.099 1.00 69.31 80 LEU A O 1
ATOM 637 N N . LEU A 1 81 ? 15.950 5.287 -32.080 1.00 72.44 81 LEU A N 1
ATOM 638 C CA . LEU A 1 81 ? 16.660 5.560 -30.828 1.00 72.44 81 LEU A CA 1
ATOM 639 C C . LEU A 1 81 ? 15.933 6.604 -29.964 1.00 72.44 81 LEU A C 1
ATOM 641 O O . LEU A 1 81 ? 15.802 6.421 -28.755 1.00 72.44 81 LEU A O 1
ATOM 645 N N . VAL A 1 82 ? 15.411 7.674 -30.576 1.00 75.00 82 VAL A N 1
ATOM 646 C CA . VAL A 1 82 ? 14.603 8.690 -29.880 1.00 75.00 82 VAL A CA 1
ATOM 647 C C . VAL A 1 82 ? 13.293 8.092 -29.362 1.00 75.00 82 VAL A C 1
ATOM 649 O O . VAL A 1 82 ? 12.899 8.390 -28.235 1.00 75.00 82 VAL A O 1
ATOM 652 N N . ALA A 1 83 ? 12.641 7.212 -30.131 1.00 75.56 83 ALA A N 1
ATOM 653 C CA . ALA A 1 83 ? 11.441 6.507 -29.681 1.00 75.56 83 ALA A CA 1
ATOM 654 C C . ALA A 1 83 ? 11.727 5.602 -28.470 1.00 75.56 83 ALA A C 1
ATOM 656 O O . ALA A 1 83 ? 10.989 5.638 -27.483 1.00 75.56 83 ALA A O 1
ATOM 657 N N . ALA A 1 84 ? 12.827 4.846 -28.504 1.00 74.81 84 ALA A N 1
ATOM 658 C CA . ALA A 1 84 ? 13.237 4.004 -27.387 1.00 74.81 84 ALA A CA 1
ATOM 659 C C . ALA A 1 84 ? 13.581 4.820 -26.133 1.00 74.81 84 ALA A C 1
ATOM 661 O O . ALA A 1 84 ? 13.164 4.472 -25.030 1.00 74.81 84 ALA A O 1
ATOM 662 N N . PHE A 1 85 ? 14.281 5.945 -26.297 1.00 76.62 85 PHE A N 1
ATOM 663 C CA . PHE A 1 85 ? 14.576 6.862 -25.199 1.00 76.62 85 PHE A CA 1
ATOM 664 C C . PHE A 1 85 ? 13.302 7.460 -24.591 1.00 76.62 85 PHE A C 1
ATOM 666 O O . PHE A 1 85 ? 13.152 7.485 -23.370 1.00 76.62 85 PHE A O 1
ATOM 673 N N . GLY A 1 86 ? 12.354 7.892 -25.427 1.00 77.25 86 GLY A N 1
ATOM 674 C CA . GLY A 1 86 ? 11.051 8.371 -24.970 1.00 77.25 86 GLY A CA 1
ATOM 675 C C . GLY A 1 86 ? 10.317 7.319 -24.135 1.00 77.25 86 GLY A C 1
ATOM 676 O O . GLY A 1 86 ? 9.802 7.635 -23.064 1.00 77.25 86 GLY A O 1
ATOM 677 N N . LEU A 1 87 ? 10.341 6.057 -24.570 1.00 80.88 87 LEU A N 1
ATOM 678 C CA . LEU A 1 87 ? 9.756 4.943 -23.823 1.00 80.88 87 LEU A CA 1
ATOM 679 C C . LEU A 1 87 ? 10.467 4.670 -22.496 1.00 80.88 87 LEU A C 1
ATOM 681 O O . LEU A 1 87 ? 9.784 4.447 -21.498 1.00 80.88 87 LEU A O 1
ATOM 685 N N . LEU A 1 88 ? 11.801 4.739 -22.442 1.00 79.25 88 LEU A N 1
ATOM 686 C CA . LEU A 1 88 ? 12.540 4.607 -21.181 1.00 79.25 88 LEU A CA 1
ATOM 687 C C . LEU A 1 88 ? 12.213 5.742 -20.204 1.00 79.25 88 LEU A C 1
ATOM 689 O O . LEU A 1 88 ? 11.995 5.492 -19.021 1.00 79.25 88 LEU A O 1
ATOM 693 N N . MET A 1 89 ? 12.112 6.980 -20.686 1.00 81.00 89 MET A N 1
ATOM 694 C CA . MET A 1 89 ? 11.732 8.119 -19.846 1.00 81.00 89 MET A CA 1
ATOM 695 C C . MET A 1 89 ? 10.303 7.976 -19.312 1.00 81.00 89 MET A C 1
ATOM 697 O O . MET A 1 89 ? 10.059 8.198 -18.125 1.00 81.00 89 MET A O 1
ATOM 701 N N . VAL A 1 90 ? 9.361 7.551 -20.160 1.00 84.50 90 VAL A N 1
ATOM 702 C CA . VAL A 1 90 ? 7.984 7.244 -19.746 1.00 84.50 90 VAL A CA 1
ATOM 703 C C . VAL A 1 90 ? 7.961 6.096 -18.737 1.00 84.50 90 VAL A C 1
ATOM 705 O O . VAL A 1 90 ? 7.227 6.175 -17.757 1.00 84.50 90 VAL A O 1
ATOM 708 N N . ASN A 1 91 ? 8.787 5.066 -18.924 1.00 82.06 91 ASN A N 1
ATOM 709 C CA . ASN A 1 91 ? 8.918 3.949 -17.994 1.00 82.06 91 ASN A CA 1
ATOM 710 C C . ASN A 1 91 ? 9.388 4.407 -16.608 1.00 82.06 91 ASN A C 1
ATOM 712 O O . ASN A 1 91 ? 8.744 4.102 -15.606 1.00 82.06 91 ASN A O 1
ATOM 716 N N . VAL A 1 92 ? 10.461 5.200 -16.556 1.00 82.75 92 VAL A N 1
ATOM 717 C CA . VAL A 1 92 ? 10.997 5.763 -15.311 1.00 82.75 92 VAL A CA 1
ATOM 718 C C . VAL A 1 92 ? 9.944 6.627 -14.616 1.00 82.75 92 VAL A C 1
ATOM 720 O O . VAL A 1 92 ? 9.725 6.482 -13.414 1.00 82.75 92 VAL A O 1
ATOM 723 N N . LEU A 1 93 ? 9.247 7.498 -15.351 1.00 84.75 93 LEU A N 1
ATOM 724 C CA . LEU A 1 93 ? 8.169 8.317 -14.790 1.00 84.75 93 LEU A CA 1
ATOM 725 C C . LEU A 1 93 ? 7.020 7.456 -14.252 1.00 84.75 93 LEU A C 1
ATOM 727 O O . LEU A 1 93 ? 6.568 7.672 -13.129 1.00 84.75 93 LEU A O 1
ATOM 731 N N . PHE A 1 94 ? 6.582 6.457 -15.018 1.00 85.75 94 PHE A N 1
ATOM 732 C CA . PHE A 1 94 ? 5.509 5.540 -14.643 1.00 85.75 94 PHE A CA 1
ATOM 733 C C . PHE A 1 94 ? 5.830 4.780 -13.351 1.00 85.75 94 PHE A C 1
ATOM 735 O O . PHE A 1 94 ? 5.009 4.748 -12.432 1.00 85.75 94 PHE A O 1
ATOM 742 N N . LEU A 1 95 ? 7.042 4.230 -13.240 1.00 83.56 95 LEU A N 1
ATOM 743 C CA . LEU A 1 95 ? 7.483 3.510 -12.047 1.00 83.56 95 LEU A CA 1
ATOM 744 C C . LEU A 1 95 ? 7.602 4.431 -10.827 1.00 83.56 95 LEU A C 1
ATOM 746 O O . LEU A 1 95 ? 7.160 4.057 -9.742 1.00 83.56 95 LEU A O 1
ATOM 750 N N . ASN A 1 96 ? 8.129 5.648 -10.993 1.00 82.56 96 ASN A N 1
ATOM 751 C CA . ASN A 1 96 ? 8.236 6.617 -9.896 1.00 82.56 96 ASN A CA 1
ATOM 752 C C . ASN A 1 96 ? 6.867 7.093 -9.394 1.00 82.56 96 ASN A C 1
ATOM 754 O O . ASN A 1 96 ? 6.654 7.194 -8.185 1.00 82.56 96 ASN A O 1
ATOM 758 N N . VAL A 1 97 ? 5.914 7.334 -10.299 1.00 86.06 97 VAL A N 1
ATOM 759 C CA . VAL A 1 97 ? 4.527 7.653 -9.927 1.00 86.06 97 VAL A CA 1
ATOM 760 C C . VAL A 1 97 ? 3.883 6.474 -9.198 1.00 86.06 97 VAL A C 1
ATOM 762 O O . VAL A 1 97 ? 3.212 6.680 -8.186 1.00 86.06 97 VAL A O 1
ATOM 765 N N . GLY A 1 98 ? 4.125 5.244 -9.656 1.00 82.75 98 GLY A N 1
ATOM 766 C CA . GLY A 1 98 ? 3.646 4.036 -8.989 1.00 82.75 98 GLY A CA 1
ATOM 767 C C . GLY A 1 98 ? 4.195 3.876 -7.576 1.00 82.75 98 GLY A C 1
ATOM 768 O O . GLY A 1 98 ? 3.424 3.677 -6.638 1.00 82.75 98 GLY A O 1
ATOM 769 N N . LEU A 1 99 ? 5.507 4.051 -7.400 1.00 82.25 99 LEU A N 1
ATOM 770 C CA . LEU A 1 99 ? 6.173 4.041 -6.094 1.00 82.25 99 LEU A CA 1
ATOM 771 C C . LEU A 1 99 ? 5.598 5.103 -5.154 1.00 82.25 99 LEU A C 1
ATOM 773 O O . LEU A 1 99 ? 5.285 4.815 -3.997 1.00 82.25 99 LEU A O 1
ATOM 777 N N . TRP A 1 100 ? 5.423 6.328 -5.651 1.00 83.44 100 TRP A N 1
ATOM 778 C CA . TRP A 1 100 ? 4.835 7.414 -4.875 1.00 83.44 100 TRP A CA 1
ATOM 779 C C . TRP A 1 100 ? 3.393 7.102 -4.458 1.00 83.44 100 TRP A C 1
ATOM 781 O O . TRP A 1 100 ? 3.042 7.247 -3.285 1.00 83.44 100 TRP A O 1
ATOM 791 N N . HIS A 1 101 ? 2.572 6.621 -5.393 1.00 82.94 101 HIS A N 1
ATOM 792 C CA . HIS A 1 101 ? 1.180 6.265 -5.140 1.00 82.94 101 HIS A CA 1
ATOM 793 C C . HIS A 1 101 ? 1.068 5.164 -4.081 1.00 82.94 101 HIS A C 1
ATOM 795 O O . HIS A 1 101 ? 0.341 5.315 -3.098 1.00 82.94 101 HIS A O 1
ATOM 801 N N . LEU A 1 102 ? 1.855 4.102 -4.229 1.00 80.56 102 LEU A N 1
ATOM 802 C CA . LEU A 1 102 ? 1.929 2.989 -3.290 1.00 80.56 102 LEU A CA 1
ATOM 803 C C . LEU A 1 102 ? 2.349 3.447 -1.886 1.00 80.56 102 LEU A C 1
ATOM 805 O O . LEU A 1 102 ? 1.694 3.108 -0.901 1.00 80.56 102 LEU A O 1
ATOM 809 N N . ASN A 1 103 ? 3.381 4.288 -1.789 1.00 78.50 103 ASN A N 1
ATOM 810 C CA . ASN A 1 103 ? 3.833 4.855 -0.518 1.00 78.50 103 ASN A CA 1
ATOM 811 C C . ASN A 1 103 ? 2.757 5.746 0.132 1.00 78.50 103 ASN A C 1
ATOM 813 O O . ASN A 1 103 ? 2.583 5.736 1.350 1.00 78.50 103 ASN A O 1
ATOM 817 N N . SER A 1 104 ? 2.005 6.505 -0.671 1.00 79.12 104 SER A N 1
ATOM 818 C CA . SER A 1 104 ? 0.928 7.365 -0.167 1.00 79.12 104 SER A CA 1
ATOM 819 C C . SER A 1 104 ? -0.229 6.560 0.432 1.00 79.12 104 SER A C 1
ATOM 821 O O . SER A 1 104 ? -0.727 6.907 1.505 1.00 79.12 104 SER A O 1
ATOM 823 N N . ILE A 1 105 ? -0.614 5.458 -0.221 1.00 78.88 105 ILE A N 1
ATOM 824 C CA . ILE A 1 105 ? -1.653 4.548 0.265 1.00 78.88 105 ILE A CA 1
ATOM 825 C C . ILE A 1 105 ? -1.190 3.894 1.559 1.00 78.88 105 ILE A C 1
ATOM 827 O O . ILE A 1 105 ? -1.913 3.962 2.551 1.00 78.88 105 ILE A O 1
ATOM 831 N N . PHE A 1 106 ? 0.029 3.351 1.571 1.00 75.00 106 PHE A N 1
ATOM 832 C CA . PHE A 1 106 ? 0.588 2.689 2.742 1.00 75.00 106 PHE A CA 1
ATOM 833 C C . PHE A 1 106 ? 0.610 3.618 3.964 1.00 75.00 106 PHE A C 1
ATOM 835 O O . PHE A 1 106 ? 0.093 3.270 5.022 1.00 75.00 106 PHE A O 1
ATOM 842 N N . LYS A 1 107 ? 1.120 4.850 3.820 1.00 73.12 107 LYS A N 1
ATOM 843 C CA . LYS A 1 107 ? 1.136 5.832 4.921 1.00 73.12 107 LYS A CA 1
ATOM 844 C C . LYS A 1 107 ? -0.263 6.177 5.427 1.00 73.12 107 LYS A C 1
ATOM 846 O O . LYS A 1 107 ? -0.464 6.287 6.636 1.00 73.12 107 LYS A O 1
ATOM 851 N N . ARG A 1 108 ? -1.225 6.358 4.517 1.00 76.94 108 ARG A N 1
ATOM 852 C CA . ARG A 1 108 ? -2.613 6.677 4.876 1.00 76.94 108 ARG A CA 1
ATOM 853 C C . ARG A 1 108 ? -3.281 5.521 5.615 1.00 76.94 108 ARG A C 1
ATOM 855 O O . ARG A 1 108 ? -4.010 5.757 6.573 1.00 76.94 108 ARG A O 1
ATOM 862 N N . GLU A 1 109 ? -3.050 4.292 5.170 1.00 74.38 109 GLU A N 1
ATOM 863 C CA . GLU A 1 109 ? -3.627 3.097 5.784 1.00 74.38 109 GLU A CA 1
ATOM 864 C C . GLU A 1 109 ? -3.039 2.850 7.170 1.00 74.38 109 GLU A C 1
ATOM 866 O O . GLU A 1 109 ? -3.809 2.753 8.122 1.00 74.38 109 GLU A O 1
ATOM 871 N N . THR A 1 110 ? -1.713 2.897 7.321 1.00 69.06 110 THR A N 1
ATOM 872 C CA . THR A 1 110 ? -1.053 2.766 8.628 1.00 69.06 110 THR A CA 1
ATOM 873 C C . THR A 1 110 ? -1.523 3.848 9.602 1.00 69.06 110 THR A C 1
ATOM 875 O O . THR A 1 110 ? -1.925 3.534 10.718 1.00 69.06 110 THR A O 1
ATOM 878 N N . GLY A 1 111 ? -1.579 5.116 9.172 1.00 72.44 111 GLY A N 1
ATOM 879 C CA . GLY A 1 111 ? -2.087 6.206 10.014 1.00 72.44 111 GLY A CA 1
ATOM 880 C C . GLY A 1 111 ? -3.558 6.029 10.409 1.00 72.44 111 GLY A C 1
ATOM 881 O O . GLY A 1 111 ? -3.927 6.259 11.558 1.00 72.44 111 GLY A O 1
ATOM 882 N N . SER A 1 112 ? -4.402 5.570 9.481 1.00 79.81 112 SER A N 1
ATOM 883 C CA . SER A 1 112 ? -5.811 5.278 9.759 1.00 79.81 112 SER A CA 1
ATOM 884 C C . SER A 1 112 ? -5.985 4.120 10.741 1.00 79.81 112 SER A C 1
ATOM 886 O O . SER A 1 112 ? -6.877 4.194 11.576 1.00 79.81 112 SER A O 1
ATOM 888 N N . GLN A 1 113 ? -5.168 3.070 10.650 1.00 72.81 113 GLN A N 1
ATOM 889 C CA . GLN A 1 113 ? -5.223 1.937 11.577 1.00 72.81 113 GLN A CA 1
ATOM 890 C C . GLN A 1 113 ? -4.791 2.345 12.987 1.00 72.81 113 GLN A C 1
ATOM 892 O O . GLN A 1 113 ? -5.408 1.920 13.960 1.00 72.81 113 GLN A O 1
ATOM 897 N N . THR A 1 114 ? -3.776 3.206 13.108 1.00 71.44 114 THR A N 1
ATOM 898 C CA . THR A 1 114 ? -3.368 3.772 14.401 1.00 71.44 114 THR A CA 1
ATOM 899 C C . THR A 1 114 ? -4.491 4.592 15.035 1.00 71.44 114 THR A C 1
ATOM 901 O O . THR A 1 114 ? -4.743 4.457 16.227 1.00 71.44 114 THR A O 1
ATOM 904 N N . LEU A 1 115 ? -5.200 5.408 14.248 1.00 79.00 115 LEU A N 1
ATOM 905 C CA . LEU A 1 115 ? -6.351 6.173 14.740 1.00 79.00 115 LEU A CA 1
ATOM 906 C C . LEU A 1 115 ? -7.510 5.265 15.167 1.00 79.00 115 LEU A C 1
ATOM 908 O O . LEU A 1 115 ? -8.051 5.457 16.250 1.00 79.00 115 LEU A O 1
ATOM 912 N N . ASP A 1 116 ? -7.846 4.257 14.356 1.00 80.12 116 ASP A N 1
ATOM 913 C CA . ASP A 1 116 ? -8.876 3.265 14.690 1.00 80.12 116 ASP A CA 1
ATOM 914 C C . ASP A 1 116 ? -8.513 2.520 16.001 1.00 80.12 116 ASP A C 1
ATOM 916 O O . ASP A 1 116 ? -9.383 2.275 16.835 1.00 80.12 116 ASP A O 1
ATOM 920 N N . PHE A 1 117 ? -7.231 2.211 16.240 1.00 79.06 117 PHE A N 1
ATOM 921 C CA . PHE A 1 117 ? -6.769 1.611 17.499 1.00 79.06 117 PHE A CA 1
ATOM 922 C C . PHE A 1 117 ? -6.937 2.549 18.705 1.00 79.06 117 PHE A C 1
ATOM 924 O O . PHE A 1 117 ? -7.513 2.139 19.712 1.00 79.06 117 PHE A O 1
ATOM 931 N N . LEU A 1 118 ? -6.494 3.807 18.596 1.00 79.31 118 LEU A N 1
ATOM 932 C CA . LEU A 1 118 ? -6.661 4.804 19.665 1.00 79.31 118 LEU A CA 1
ATOM 933 C C . LEU A 1 118 ? -8.146 5.022 20.000 1.00 79.31 118 LEU A C 1
ATOM 935 O O . LEU A 1 118 ? -8.518 5.164 21.164 1.00 79.31 118 LEU A O 1
ATOM 939 N N . GLU A 1 119 ? -9.011 5.002 18.984 1.00 83.94 119 GLU A N 1
ATOM 940 C CA . GLU A 1 119 ? -10.460 5.098 19.158 1.00 83.94 119 GLU A CA 1
ATOM 941 C C . GLU A 1 119 ? -11.0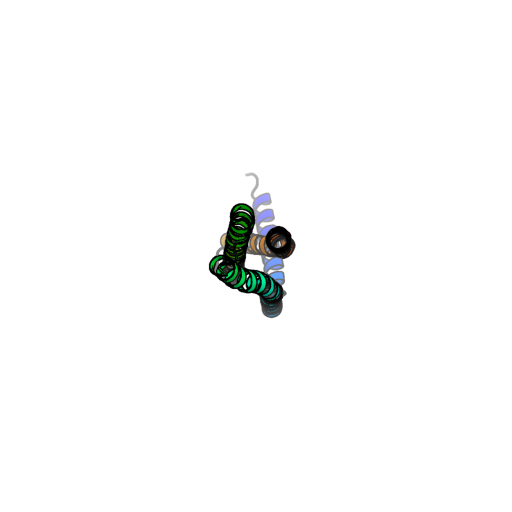31 3.851 19.866 1.00 83.94 119 GLU A C 1
ATOM 943 O O . GLU A 1 119 ? -11.907 3.979 20.722 1.00 83.94 119 GLU A O 1
ATOM 948 N N . MET A 1 120 ? -10.528 2.642 19.583 1.00 80.88 120 MET A N 1
ATOM 949 C CA . MET A 1 120 ? -10.917 1.429 20.324 1.00 80.88 120 MET A CA 1
ATOM 950 C C . MET A 1 120 ? -10.484 1.474 21.790 1.00 80.88 120 MET A C 1
ATOM 952 O O . MET A 1 120 ? -11.270 1.082 22.649 1.00 80.88 120 MET A O 1
ATOM 956 N N . GLU A 1 121 ? -9.277 1.958 22.086 1.00 78.06 121 GLU A N 1
ATOM 957 C CA . GLU A 1 121 ? -8.763 2.087 23.456 1.00 78.06 121 GLU A CA 1
ATOM 958 C C . GLU A 1 121 ? -9.588 3.097 24.272 1.00 78.06 121 GLU A C 1
ATOM 960 O O . GLU A 1 121 ? -10.002 2.812 25.402 1.00 78.06 121 GLU A O 1
ATOM 965 N N . SER A 1 122 ? -9.921 4.242 23.666 1.00 83.75 122 SER A N 1
ATOM 966 C CA . SER A 1 122 ? -10.820 5.233 24.268 1.00 83.75 122 SER A CA 1
ATOM 967 C C . SER A 1 122 ? -12.201 4.635 24.552 1.00 83.75 122 SER A C 1
ATOM 969 O O . SER A 1 122 ? -12.688 4.709 25.679 1.00 83.75 122 SER A O 1
ATOM 971 N N . ASN A 1 123 ? -12.810 3.969 23.566 1.00 82.81 123 ASN A N 1
ATOM 972 C CA . ASN A 1 123 ? -14.129 3.352 23.728 1.00 82.81 123 ASN A CA 1
ATOM 973 C C . ASN A 1 123 ? -14.120 2.215 24.768 1.00 82.81 123 ASN A C 1
ATOM 975 O O . ASN A 1 123 ? -15.071 2.071 25.535 1.00 82.81 123 ASN A O 1
ATOM 979 N N . ALA A 1 124 ? -13.050 1.416 24.841 1.00 79.06 124 ALA A N 1
ATOM 980 C CA . ALA A 1 124 ? -12.890 0.376 25.860 1.00 79.06 124 ALA A CA 1
ATOM 981 C C . ALA A 1 124 ? -12.829 0.974 27.274 1.00 79.06 124 ALA A C 1
ATOM 983 O O . ALA A 1 124 ? -13.444 0.446 28.208 1.00 79.06 124 ALA A O 1
ATOM 984 N N . THR A 1 125 ? -12.143 2.110 27.414 1.00 82.81 125 THR A N 1
ATOM 985 C CA . THR A 1 125 ? -12.071 2.870 28.665 1.00 82.81 125 THR A CA 1
ATOM 986 C C . THR A 1 125 ? -13.455 3.374 29.071 1.00 82.81 125 THR A C 1
ATOM 988 O O . THR A 1 125 ? -13.880 3.140 30.206 1.00 82.81 125 THR A O 1
ATOM 991 N N . ASP A 1 126 ? -14.205 3.956 28.133 1.00 83.25 126 ASP A N 1
ATOM 992 C CA . ASP A 1 126 ? -15.561 4.460 28.369 1.00 83.25 126 ASP A CA 1
ATOM 993 C C . ASP A 1 126 ? -16.540 3.347 28.776 1.00 83.25 126 ASP A C 1
ATOM 995 O O . ASP A 1 126 ? -17.317 3.518 29.714 1.00 83.25 126 ASP A O 1
ATOM 999 N N . ILE A 1 127 ? -16.458 2.163 28.157 1.00 80.75 127 ILE A N 1
ATOM 1000 C CA . ILE A 1 127 ? -17.264 0.986 28.536 1.00 80.75 127 ILE A CA 1
ATOM 1001 C C . ILE A 1 127 ? -16.963 0.546 29.976 1.00 80.75 127 ILE A C 1
ATOM 1003 O O . ILE A 1 127 ? -17.873 0.132 30.712 1.00 80.75 127 ILE A O 1
ATOM 1007 N N . SER A 1 128 ? -15.693 0.615 30.381 1.00 77.25 128 SER A N 1
ATOM 1008 C CA . SER A 1 128 ? -15.233 0.187 31.704 1.00 77.25 128 SER A CA 1
ATOM 1009 C C . SER A 1 128 ? -15.553 1.185 32.822 1.00 77.25 128 SER A C 1
ATOM 1011 O O . SER A 1 128 ? -15.653 0.777 33.981 1.00 77.25 128 SER A O 1
ATOM 1013 N N . ASN A 1 129 ? -15.760 2.459 32.482 1.00 82.25 129 ASN A N 1
ATOM 1014 C CA . ASN A 1 129 ? -16.016 3.532 33.430 1.00 82.25 129 ASN A CA 1
ATOM 1015 C C . ASN A 1 129 ? -17.456 3.473 33.963 1.00 82.25 129 ASN A C 1
ATOM 1017 O O . ASN A 1 129 ? -18.427 3.722 33.252 1.00 82.25 129 ASN A O 1
ATOM 1021 N N . GLU A 1 130 ? -17.594 3.156 35.247 1.00 75.12 130 GLU A N 1
ATOM 1022 C CA . GLU A 1 130 ? -18.896 3.011 35.908 1.00 75.12 130 GLU A CA 1
ATOM 1023 C C . GLU A 1 130 ? -19.579 4.355 36.201 1.00 75.12 130 GLU A C 1
ATOM 1025 O O . GLU A 1 130 ? -20.784 4.378 36.430 1.00 75.12 130 GLU A O 1
ATOM 1030 N N . ASN A 1 131 ? -18.838 5.468 36.133 1.00 82.31 131 ASN A N 1
ATOM 1031 C CA . ASN A 1 131 ? -19.364 6.821 36.337 1.00 82.31 131 ASN A CA 1
ATOM 1032 C C . ASN A 1 131 ? -19.969 7.430 35.058 1.00 82.31 131 ASN A C 1
ATOM 1034 O O . ASN A 1 131 ? -20.504 8.539 35.099 1.00 82.31 131 ASN A O 1
ATOM 1038 N N . LEU A 1 132 ? -19.844 6.750 33.914 1.00 78.94 132 LEU A N 1
ATOM 1039 C CA . LEU A 1 132 ? -20.408 7.183 32.639 1.00 78.94 132 LEU A CA 1
ATOM 1040 C C . LEU A 1 132 ? -21.867 6.735 32.506 1.00 78.94 132 LEU A C 1
ATOM 1042 O O . LEU A 1 132 ? -22.233 5.628 32.899 1.00 78.94 132 LEU A O 1
ATOM 1046 N N . ASP A 1 133 ? -22.681 7.600 31.899 1.00 85.19 133 ASP A N 1
ATOM 1047 C CA . ASP A 1 133 ? -24.080 7.303 31.598 1.00 85.19 133 ASP A CA 1
ATOM 1048 C C . ASP A 1 133 ? -24.220 6.019 30.763 1.00 85.19 133 ASP A C 1
ATOM 1050 O O . ASP A 1 133 ? -23.438 5.769 29.839 1.00 85.19 133 ASP A O 1
ATOM 1054 N N . THR A 1 134 ? -25.238 5.214 31.073 1.00 75.81 134 THR A N 1
ATOM 1055 C CA . THR A 1 134 ? -25.503 3.930 30.412 1.00 75.81 134 THR A CA 1
ATOM 1056 C C . THR A 1 134 ? -25.615 4.093 28.894 1.00 75.81 134 THR A C 1
ATOM 1058 O O . THR A 1 134 ? -25.074 3.267 28.160 1.00 75.81 134 THR A O 1
ATOM 1061 N N . GLY A 1 135 ? -26.227 5.182 28.411 1.00 76.38 135 GLY A N 1
ATOM 1062 C CA . GLY A 1 135 ? -26.344 5.474 26.981 1.00 76.38 135 GLY A CA 1
ATOM 1063 C C . GLY A 1 135 ? -24.987 5.684 26.309 1.00 76.38 135 GLY A C 1
ATOM 1064 O O . GLY A 1 135 ? -24.714 5.092 25.266 1.00 76.38 135 GLY A O 1
ATOM 1065 N N . LYS A 1 136 ? -24.085 6.435 26.951 1.00 80.69 136 LYS A N 1
ATOM 1066 C CA . LYS A 1 136 ? -22.721 6.668 26.442 1.00 80.69 136 LYS A CA 1
ATOM 1067 C C . LYS A 1 136 ? -21.880 5.395 26.405 1.00 80.69 136 LYS A C 1
ATOM 1069 O O . LYS A 1 136 ? -21.095 5.197 25.484 1.00 80.69 136 LYS A O 1
ATOM 1074 N N . ARG A 1 137 ? -22.062 4.496 27.374 1.00 75.38 137 ARG A N 1
ATOM 1075 C CA . ARG A 1 137 ? -21.352 3.205 27.407 1.00 75.38 137 ARG A CA 1
ATOM 1076 C C . ARG A 1 137 ? -21.832 2.261 26.302 1.00 75.38 137 ARG A C 1
ATOM 1078 O O . ARG A 1 137 ? -21.031 1.520 25.739 1.00 75.38 137 ARG A O 1
ATOM 1085 N N . VAL A 1 138 ? -23.122 2.308 25.965 1.00 74.56 138 VAL A N 1
ATOM 1086 C CA . VAL A 1 138 ? -23.700 1.570 24.828 1.00 74.56 138 VAL A CA 1
ATOM 1087 C C . VAL A 1 138 ? -23.226 2.153 23.493 1.00 74.56 138 VAL A C 1
ATOM 1089 O O . VAL A 1 138 ? -22.909 1.400 22.575 1.00 74.56 138 VAL A O 1
ATOM 1092 N N . GLU A 1 139 ? -23.111 3.477 23.384 1.00 84.06 139 GLU A N 1
ATOM 1093 C CA . GLU A 1 139 ? -22.545 4.136 22.201 1.00 84.06 139 GLU A CA 1
ATOM 1094 C C . GLU A 1 139 ? -21.072 3.754 21.986 1.00 84.06 139 GLU A C 1
ATOM 1096 O O . GLU A 1 139 ? -20.692 3.332 20.890 1.00 84.06 139 GLU A O 1
ATOM 1101 N N . ALA A 1 140 ? -20.262 3.798 23.048 1.00 78.25 140 ALA A N 1
ATOM 1102 C CA . ALA A 1 140 ? -18.872 3.350 23.020 1.00 78.25 140 ALA A CA 1
ATOM 1103 C C . ALA A 1 140 ? -18.758 1.877 22.588 1.00 78.25 140 ALA A C 1
ATOM 1105 O O . ALA A 1 140 ? -17.889 1.522 21.789 1.00 78.25 140 ALA A O 1
ATOM 1106 N N . LEU A 1 141 ? -19.687 1.023 23.031 1.00 75.69 141 LEU A N 1
ATOM 1107 C CA . LEU A 1 141 ? -19.773 -0.366 22.584 1.00 75.69 141 LEU A CA 1
ATOM 1108 C C . LEU A 1 141 ? -20.014 -0.493 21.077 1.00 75.69 141 LEU A C 1
ATOM 1110 O O . LEU A 1 141 ? -19.309 -1.232 20.385 1.00 75.69 141 LEU A O 1
ATOM 1114 N N . ALA A 1 142 ? -21.032 0.205 20.575 1.00 79.19 142 ALA A N 1
ATOM 1115 C CA . ALA A 1 142 ? -21.407 0.158 19.170 1.00 79.19 142 ALA A CA 1
ATOM 1116 C C . ALA A 1 142 ? -20.242 0.619 18.281 1.00 79.19 142 ALA A C 1
ATOM 1118 O O . ALA A 1 142 ? -19.951 -0.004 17.254 1.00 79.19 142 ALA A O 1
ATOM 1119 N N . ASN A 1 143 ? -19.526 1.658 18.715 1.00 84.81 143 ASN A N 1
ATOM 1120 C CA . ASN A 1 143 ? -18.333 2.148 18.036 1.00 84.81 143 ASN A CA 1
ATOM 1121 C C . ASN A 1 143 ? -17.192 1.124 18.063 1.00 84.81 143 ASN A C 1
ATOM 1123 O O . ASN A 1 143 ? -16.594 0.868 17.017 1.00 84.81 143 ASN A O 1
ATOM 1127 N N . LEU A 1 144 ? -16.945 0.462 19.196 1.00 82.69 144 LEU A N 1
ATOM 1128 C CA . LEU A 1 144 ? -15.900 -0.558 19.327 1.00 82.69 144 LEU A CA 1
ATOM 1129 C C . LEU A 1 144 ? -16.133 -1.739 18.368 1.00 82.69 144 LEU A C 1
ATOM 1131 O O . LEU A 1 144 ? -15.233 -2.109 17.610 1.00 82.69 144 LEU A O 1
ATOM 1135 N N . VAL A 1 145 ? -17.361 -2.268 18.310 1.00 78.75 145 VAL A N 1
ATOM 1136 C CA . VAL A 1 145 ? -17.741 -3.343 17.369 1.00 78.75 145 VAL A CA 1
ATOM 1137 C C . VAL A 1 145 ? -17.581 -2.885 15.917 1.00 78.75 145 VAL A C 1
ATOM 1139 O O . VAL A 1 145 ? -17.047 -3.609 15.068 1.00 78.75 145 VAL A O 1
ATOM 1142 N N . LYS A 1 146 ? -17.998 -1.651 15.614 1.00 85.12 146 LYS A N 1
ATOM 1143 C CA . LYS A 1 146 ? -17.867 -1.070 14.276 1.00 85.12 146 LYS A CA 1
ATOM 1144 C C . LYS A 1 146 ? -16.402 -0.941 13.857 1.00 85.12 146 LYS A C 1
ATOM 1146 O O . LYS A 1 146 ? -16.075 -1.284 12.720 1.00 85.12 146 LYS A O 1
ATOM 1151 N N . ILE A 1 147 ? -15.513 -0.470 14.730 1.00 80.62 147 ILE A N 1
ATOM 1152 C CA . ILE A 1 147 ? -14.080 -0.349 14.423 1.00 80.62 147 ILE A CA 1
ATOM 1153 C C . ILE A 1 147 ? -13.450 -1.733 14.239 1.00 80.62 147 ILE A C 1
ATOM 1155 O O . ILE A 1 147 ? -12.757 -1.959 13.247 1.00 80.62 147 ILE A O 1
ATOM 1159 N N . GLN A 1 148 ? -13.772 -2.697 15.104 1.00 78.31 148 GLN A N 1
ATOM 1160 C CA . GLN A 1 148 ? -13.286 -4.071 14.975 1.00 78.31 148 GLN A CA 1
ATOM 1161 C C . GLN A 1 148 ? -13.657 -4.684 13.614 1.00 78.31 148 GLN A C 1
ATOM 1163 O O . GLN A 1 148 ? -12.813 -5.288 12.947 1.00 78.31 148 GLN A O 1
ATOM 1168 N N . SER A 1 149 ? -14.898 -4.476 13.158 1.00 77.00 149 SER A N 1
ATOM 1169 C CA . SER A 1 149 ? -15.350 -4.941 11.841 1.00 77.00 149 SER A CA 1
ATOM 1170 C C . SER A 1 149 ? -14.602 -4.268 10.679 1.00 77.00 149 SER A C 1
ATOM 1172 O O . SER A 1 149 ? -14.242 -4.939 9.708 1.00 77.00 149 SER A O 1
ATOM 1174 N N . ARG A 1 150 ? -14.293 -2.965 10.793 1.00 79.81 150 ARG A N 1
ATOM 1175 C CA . ARG A 1 150 ? -13.493 -2.221 9.805 1.00 79.81 150 ARG A CA 1
ATOM 1176 C C . ARG A 1 150 ? -12.070 -2.763 9.717 1.00 79.81 150 ARG A C 1
ATOM 1178 O O . ARG A 1 150 ? -11.597 -3.009 8.609 1.00 79.81 150 ARG A O 1
ATOM 1185 N N . LEU A 1 151 ? -11.413 -2.984 10.855 1.00 76.56 151 LEU A N 1
ATOM 1186 C CA . LEU A 1 151 ? -10.059 -3.544 10.911 1.00 76.56 151 LEU A CA 1
ATOM 1187 C C . LEU A 1 151 ? -10.016 -4.965 10.334 1.00 76.56 151 LEU A C 1
ATOM 1189 O O . LEU A 1 151 ? -9.116 -5.288 9.559 1.00 76.56 151 LEU A O 1
ATOM 1193 N N . TYR A 1 152 ? -11.021 -5.793 10.635 1.00 76.44 152 TYR A N 1
ATOM 1194 C CA . TYR A 1 152 ? -11.144 -7.134 10.058 1.00 76.44 152 TYR A CA 1
ATOM 1195 C C . TYR A 1 152 ? -11.321 -7.103 8.533 1.00 76.44 152 TYR A C 1
ATOM 1197 O O . TYR A 1 152 ? -10.662 -7.848 7.806 1.00 76.44 152 TYR A O 1
ATOM 1205 N N . TYR A 1 153 ? -12.190 -6.226 8.027 1.00 76.19 153 TYR A N 1
ATOM 1206 C CA . TYR A 1 153 ? -12.393 -6.076 6.588 1.00 76.19 153 TYR A CA 1
ATOM 1207 C C . TYR A 1 153 ? -11.112 -5.611 5.886 1.00 76.19 153 TYR A C 1
ATOM 1209 O O . TYR A 1 153 ? -10.684 -6.229 4.910 1.00 76.19 153 TYR A O 1
ATOM 1217 N N . ARG A 1 154 ? -10.457 -4.579 6.431 1.00 72.06 154 ARG A N 1
ATOM 1218 C CA . ARG A 1 154 ? -9.186 -4.050 5.920 1.00 72.06 154 ARG A CA 1
ATOM 1219 C C . ARG A 1 154 ? -8.101 -5.113 5.864 1.00 72.06 154 ARG A C 1
ATOM 1221 O O . ARG A 1 154 ? -7.482 -5.271 4.816 1.00 72.06 154 ARG A O 1
ATOM 1228 N N . GLN A 1 155 ? -7.971 -5.929 6.911 1.00 67.12 155 GLN A N 1
ATOM 1229 C CA . GLN 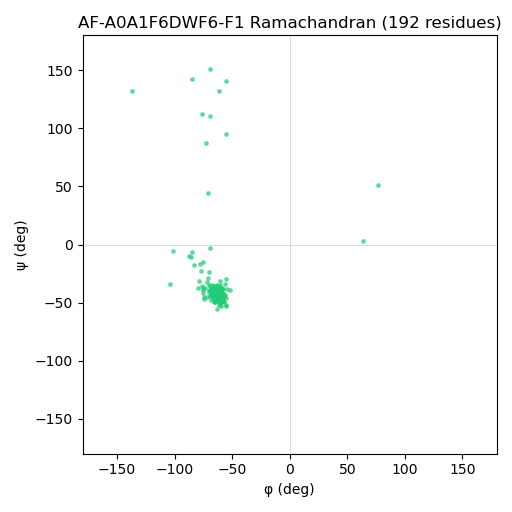A 1 155 ? -7.038 -7.056 6.936 1.00 67.12 155 GLN A CA 1
ATOM 1230 C C . GLN A 1 155 ? -7.203 -7.978 5.718 1.00 67.12 155 GLN A C 1
ATOM 1232 O O . GLN A 1 155 ? -6.222 -8.489 5.179 1.00 67.12 155 GLN A O 1
ATOM 1237 N N . LYS A 1 156 ? -8.442 -8.216 5.285 1.00 69.31 156 LYS A N 1
ATOM 1238 C CA . LYS A 1 156 ? -8.730 -9.120 4.171 1.00 69.31 156 LYS A CA 1
ATOM 1239 C C . LYS A 1 156 ? -8.469 -8.475 2.808 1.00 69.31 156 LYS A C 1
ATOM 1241 O O . LYS A 1 156 ? -8.128 -9.183 1.862 1.00 69.31 156 LYS A O 1
ATOM 1246 N N . THR A 1 157 ? -8.650 -7.161 2.686 1.00 67.94 157 THR A N 1
ATOM 1247 C CA . THR A 1 157 ? -8.651 -6.470 1.387 1.00 67.94 157 THR A CA 1
ATOM 1248 C C . THR A 1 157 ? -7.384 -5.680 1.081 1.00 67.94 157 THR A C 1
ATOM 1250 O O . THR A 1 157 ? -6.993 -5.619 -0.081 1.00 67.94 157 THR A O 1
ATOM 1253 N N . GLU A 1 158 ? -6.735 -5.080 2.080 1.00 68.12 158 GLU A N 1
ATOM 1254 C CA . GLU A 1 158 ? -5.537 -4.242 1.908 1.00 68.12 158 GLU A CA 1
ATOM 1255 C C . GLU A 1 158 ? -4.359 -4.991 1.266 1.00 68.12 158 GLU A C 1
ATOM 1257 O O . GLU A 1 158 ? -3.901 -4.532 0.217 1.00 68.12 158 GLU A O 1
ATOM 1262 N N . PRO A 1 159 ? -3.910 -6.167 1.759 1.00 62.88 159 PRO A N 1
ATOM 1263 C CA . PRO A 1 159 ? -2.799 -6.882 1.121 1.00 62.88 159 PRO A CA 1
ATOM 1264 C C . PRO A 1 159 ? -3.119 -7.270 -0.329 1.00 62.88 159 PRO A C 1
ATOM 1266 O O . PRO A 1 159 ? -2.242 -7.289 -1.191 1.00 62.88 159 PRO A O 1
ATOM 1269 N N . LEU A 1 160 ? -4.394 -7.526 -0.625 1.00 64.00 160 LEU A N 1
ATOM 1270 C CA . LEU A 1 160 ? -4.852 -7.924 -1.951 1.00 64.00 160 LEU A CA 1
ATOM 1271 C C . LEU A 1 160 ? -4.890 -6.734 -2.923 1.00 64.00 160 LEU A C 1
ATOM 1273 O O . LEU A 1 160 ? -4.509 -6.874 -4.083 1.00 64.00 160 LEU A O 1
ATOM 1277 N N . ASN A 1 161 ? -5.313 -5.558 -2.457 1.00 70.56 161 ASN A N 1
ATOM 1278 C CA . ASN A 1 161 ? -5.343 -4.337 -3.261 1.00 70.56 161 ASN A CA 1
ATOM 1279 C C . ASN A 1 161 ? -3.945 -3.747 -3.462 1.00 70.56 161 ASN A C 1
ATOM 1281 O O . ASN A 1 161 ? -3.589 -3.418 -4.592 1.00 70.56 161 ASN A O 1
ATOM 1285 N N . GLN A 1 162 ? -3.136 -3.664 -2.404 1.00 70.56 162 GLN A N 1
ATOM 1286 C CA . GLN A 1 162 ? -1.749 -3.211 -2.501 1.00 70.56 162 GLN A CA 1
ATOM 1287 C C . GLN A 1 162 ? -0.939 -4.140 -3.413 1.00 70.56 162 GLN A C 1
ATOM 1289 O O . GLN A 1 162 ? -0.261 -3.662 -4.320 1.00 70.56 162 GLN A O 1
ATOM 1294 N N . GLY A 1 163 ? -1.086 -5.461 -3.249 1.00 71.12 163 GLY A N 1
ATOM 1295 C CA . GLY A 1 163 ? -0.436 -6.456 -4.102 1.00 71.12 163 GLY A CA 1
ATOM 1296 C C . GLY A 1 163 ? -0.834 -6.333 -5.574 1.00 71.12 163 GLY A C 1
ATOM 1297 O O . GLY A 1 163 ? 0.030 -6.355 -6.444 1.00 71.12 163 GLY A O 1
ATOM 1298 N N . LYS A 1 164 ? -2.121 -6.127 -5.882 1.00 78.12 164 LYS A N 1
ATOM 1299 C CA . LYS A 1 164 ? -2.584 -5.914 -7.266 1.00 78.12 164 LYS A CA 1
ATOM 1300 C C . LYS A 1 164 ? -1.973 -4.670 -7.905 1.00 78.12 164 LYS A C 1
ATOM 1302 O O . LYS A 1 164 ? -1.499 -4.744 -9.035 1.00 78.12 164 LYS A O 1
ATOM 1307 N N . THR A 1 165 ? -1.976 -3.544 -7.197 1.00 78.88 165 THR A N 1
ATOM 1308 C CA . THR A 1 165 ? -1.419 -2.279 -7.701 1.00 78.88 165 THR A CA 1
ATOM 1309 C C . THR A 1 165 ? 0.090 -2.386 -7.922 1.00 78.88 165 THR A C 1
ATOM 1311 O O . THR A 1 165 ? 0.620 -1.921 -8.925 1.00 78.88 165 THR A O 1
ATOM 1314 N N . LEU A 1 166 ? 0.784 -3.055 -7.009 1.00 78.19 166 LEU A N 1
ATOM 1315 C CA . LEU A 1 166 ? 2.216 -3.312 -7.077 1.00 78.19 166 LEU A CA 1
ATOM 1316 C C . LEU A 1 166 ? 2.593 -4.222 -8.253 1.00 78.19 166 LEU A C 1
ATOM 1318 O O . LEU A 1 166 ? 3.483 -3.879 -9.030 1.00 78.19 166 LEU A O 1
ATOM 1322 N N . ILE A 1 167 ? 1.866 -5.330 -8.435 1.00 81.31 167 ILE A N 1
ATOM 1323 C CA . ILE A 1 167 ? 2.013 -6.216 -9.598 1.00 81.31 167 ILE A CA 1
ATOM 1324 C C . ILE A 1 167 ? 1.752 -5.430 -10.882 1.00 81.31 167 ILE A C 1
ATOM 1326 O O . ILE A 1 167 ? 2.530 -5.534 -11.821 1.00 81.31 167 ILE A O 1
ATOM 1330 N N . PHE A 1 168 ? 0.713 -4.593 -10.918 1.00 86.75 168 PHE A N 1
ATOM 1331 C CA . PHE A 1 168 ? 0.426 -3.754 -12.078 1.00 86.75 168 PHE A CA 1
ATOM 1332 C C . PHE A 1 168 ? 1.628 -2.878 -12.465 1.00 86.75 168 PHE A C 1
ATOM 1334 O O . PHE A 1 168 ? 2.077 -2.946 -13.607 1.00 86.75 168 PHE A O 1
ATOM 1341 N N . PHE A 1 169 ? 2.200 -2.109 -11.532 1.00 84.19 169 PHE A N 1
ATOM 1342 C CA . PHE A 1 169 ? 3.356 -1.260 -11.844 1.00 84.19 169 PHE A CA 1
ATOM 1343 C C . PHE A 1 169 ? 4.595 -2.068 -12.238 1.00 84.19 169 PHE A C 1
ATOM 1345 O O . PHE A 1 169 ? 5.303 -1.675 -13.164 1.00 84.19 169 PHE A O 1
ATOM 1352 N N . ARG A 1 170 ? 4.840 -3.209 -11.584 1.00 83.00 170 ARG A N 1
ATOM 1353 C CA . ARG A 1 170 ? 5.963 -4.095 -11.908 1.00 83.00 170 ARG A CA 1
ATOM 1354 C C . ARG A 1 170 ? 5.848 -4.670 -13.319 1.00 83.00 170 ARG A C 1
ATOM 1356 O O . ARG A 1 170 ? 6.769 -4.506 -14.111 1.00 83.00 170 ARG A O 1
ATOM 1363 N N . GLU A 1 171 ? 4.732 -5.321 -13.639 1.00 85.06 171 GLU A N 1
ATOM 1364 C CA . GLU A 1 171 ? 4.538 -6.002 -14.925 1.00 85.06 171 GLU A CA 1
ATOM 1365 C C . GLU A 1 171 ? 4.539 -5.003 -16.086 1.00 85.06 171 GLU A C 1
ATOM 1367 O O . GLU A 1 171 ? 5.268 -5.179 -17.061 1.00 85.06 171 GLU A O 1
ATOM 1372 N N . TRP A 1 172 ? 3.798 -3.897 -15.965 1.00 85.94 172 TRP A N 1
ATOM 1373 C CA . TRP A 1 172 ? 3.785 -2.867 -17.006 1.00 85.94 172 TRP A CA 1
ATOM 1374 C C . TRP A 1 172 ? 5.126 -2.144 -17.128 1.00 85.94 172 TRP A C 1
ATOM 1376 O O . TRP A 1 172 ? 5.550 -1.820 -18.238 1.00 85.94 172 TRP A O 1
ATOM 1386 N N . GLY A 1 173 ? 5.828 -1.945 -16.010 1.00 82.69 173 GLY A N 1
ATOM 1387 C CA . GLY A 1 173 ? 7.197 -1.448 -16.005 1.00 82.69 173 GLY A CA 1
ATOM 1388 C C . GLY A 1 173 ? 8.150 -2.368 -16.772 1.00 82.69 173 GLY A C 1
ATOM 1389 O O . GLY A 1 173 ? 8.912 -1.897 -17.613 1.00 82.69 173 GLY A O 1
ATOM 1390 N N . LEU A 1 174 ? 8.080 -3.681 -16.553 1.00 83.88 174 LEU A N 1
ATOM 1391 C CA . LEU A 1 174 ? 8.907 -4.654 -17.272 1.00 83.88 174 LEU A CA 1
ATOM 1392 C C . LEU A 1 174 ? 8.576 -4.712 -18.767 1.00 83.88 174 LEU A C 1
ATOM 1394 O O . LEU A 1 174 ? 9.491 -4.773 -19.588 1.00 83.88 174 LEU A O 1
ATOM 1398 N N . VAL A 1 175 ? 7.295 -4.646 -19.137 1.00 86.88 175 VAL A N 1
ATOM 1399 C CA . VAL A 1 175 ? 6.867 -4.622 -20.545 1.00 86.88 175 VAL A CA 1
ATOM 1400 C C . VAL A 1 175 ? 7.425 -3.395 -21.261 1.00 86.88 175 VAL A C 1
ATOM 1402 O O . VAL A 1 175 ? 8.076 -3.528 -22.294 1.00 86.88 175 VAL A O 1
ATOM 1405 N N . LEU A 1 176 ? 7.225 -2.203 -20.697 1.00 82.88 176 LEU A N 1
ATOM 1406 C CA . LEU A 1 176 ? 7.714 -0.950 -21.277 1.00 82.88 176 LEU A CA 1
ATOM 1407 C C . LEU A 1 176 ? 9.247 -0.932 -21.400 1.00 82.88 176 LEU A C 1
ATOM 1409 O O . LEU A 1 176 ? 9.774 -0.496 -22.423 1.00 82.88 176 LEU A O 1
ATOM 1413 N N . LEU A 1 177 ? 9.957 -1.445 -20.390 1.00 80.88 177 LEU A N 1
ATOM 1414 C CA . LEU A 1 177 ? 11.412 -1.589 -20.432 1.00 80.88 177 LEU A CA 1
ATOM 1415 C C . LEU A 1 177 ? 11.846 -2.549 -21.548 1.00 80.88 177 LEU A C 1
ATOM 1417 O O . LEU A 1 177 ? 12.753 -2.234 -22.314 1.00 80.88 177 LEU A O 1
ATOM 1421 N N . SER A 1 178 ? 11.174 -3.695 -21.671 1.00 80.88 178 SER A N 1
ATOM 1422 C CA . SER A 1 178 ? 11.484 -4.709 -22.686 1.00 80.88 178 SER A CA 1
ATOM 1423 C C . SER A 1 178 ? 11.294 -4.163 -24.100 1.00 80.88 178 SER A C 1
ATOM 1425 O O . SER A 1 178 ? 12.172 -4.329 -24.943 1.00 80.88 178 SER A O 1
ATOM 1427 N N . VAL A 1 179 ? 10.187 -3.454 -24.351 1.00 84.94 179 VAL A N 1
ATOM 1428 C CA . VAL A 1 179 ? 9.925 -2.805 -25.645 1.00 84.94 179 VAL A CA 1
ATOM 1429 C C . VAL A 1 179 ? 11.011 -1.781 -25.964 1.00 84.9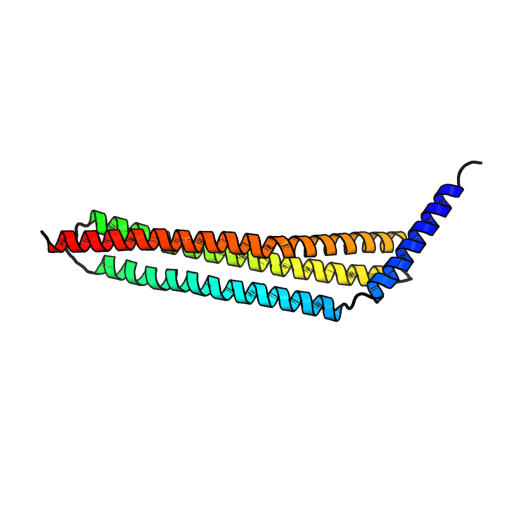4 179 VAL A C 1
ATOM 1431 O O . VAL A 1 179 ? 11.529 -1.764 -27.077 1.00 84.94 179 VAL A O 1
ATOM 1434 N N . ALA A 1 180 ? 11.402 -0.955 -24.992 1.00 79.81 180 ALA A N 1
ATOM 1435 C CA . ALA A 1 180 ? 12.450 0.030 -25.210 1.00 79.81 180 ALA A CA 1
ATOM 1436 C C . ALA A 1 180 ? 13.806 -0.617 -25.543 1.00 79.81 180 ALA A C 1
ATOM 1438 O O . ALA A 1 180 ? 14.494 -0.158 -26.452 1.00 79.81 180 ALA A O 1
ATOM 1439 N N . ILE A 1 181 ? 14.170 -1.707 -24.860 1.00 80.50 181 ILE A N 1
ATOM 1440 C CA . ILE A 1 181 ? 15.403 -2.460 -25.136 1.00 80.50 181 ILE A CA 1
ATOM 1441 C C . ILE A 1 181 ? 15.379 -3.066 -26.543 1.00 80.50 181 ILE A C 1
ATOM 1443 O O . ILE A 1 181 ? 16.376 -2.962 -27.254 1.00 80.50 181 ILE A O 1
ATOM 1447 N N . ILE A 1 182 ? 14.257 -3.657 -26.968 1.00 83.06 182 ILE A N 1
ATOM 1448 C CA . ILE A 1 182 ? 14.111 -4.212 -28.324 1.00 83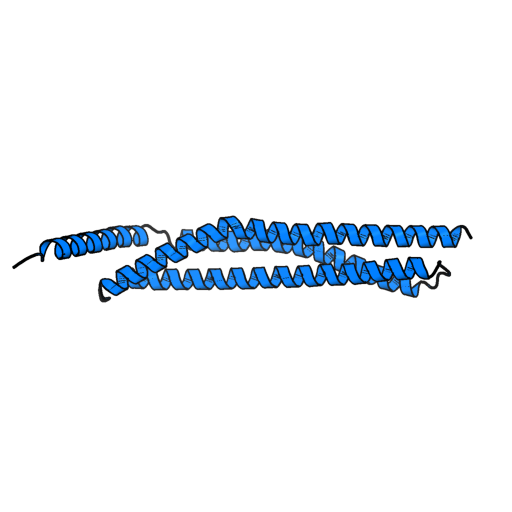.06 182 ILE A CA 1
ATOM 1449 C C . ILE A 1 182 ? 14.356 -3.123 -29.369 1.00 83.06 182 ILE A C 1
ATOM 1451 O O . ILE A 1 182 ? 15.177 -3.314 -30.264 1.00 83.06 182 ILE A O 1
ATOM 1455 N N . LEU A 1 183 ? 13.724 -1.957 -29.206 1.00 80.75 183 LEU A N 1
ATOM 1456 C CA . LEU A 1 183 ? 13.909 -0.832 -30.120 1.00 80.75 183 LEU A CA 1
ATOM 1457 C C . LEU A 1 183 ? 15.363 -0.351 -30.152 1.00 80.75 183 LEU A C 1
ATOM 1459 O O . LEU A 1 183 ? 15.862 -0.022 -31.220 1.00 80.75 183 LEU A O 1
ATOM 1463 N N . ILE A 1 184 ? 16.070 -0.341 -29.015 1.00 76.12 184 ILE A N 1
ATOM 1464 C CA . ILE A 1 184 ? 17.505 -0.006 -28.971 1.00 76.12 184 ILE A CA 1
ATOM 1465 C C . ILE A 1 184 ? 18.322 -1.016 -29.776 1.00 76.12 184 ILE A C 1
ATOM 1467 O O . ILE A 1 184 ? 19.157 -0.610 -30.584 1.00 76.12 184 ILE A O 1
ATOM 1471 N N . ILE A 1 185 ? 18.087 -2.313 -29.571 1.00 79.88 185 ILE A N 1
ATOM 1472 C CA . ILE A 1 185 ? 18.816 -3.381 -30.263 1.00 79.88 185 ILE A CA 1
ATOM 1473 C C . ILE A 1 185 ? 18.591 -3.282 -31.773 1.00 79.88 185 ILE A C 1
ATOM 1475 O O . ILE A 1 185 ? 19.562 -3.273 -32.525 1.00 79.88 185 ILE A O 1
ATOM 1479 N N . GLU A 1 186 ? 17.339 -3.154 -32.216 1.00 80.38 186 GLU A N 1
ATOM 1480 C CA . GLU A 1 186 ? 17.007 -2.987 -33.635 1.00 80.38 186 GLU A CA 1
ATOM 1481 C C . GLU A 1 186 ? 17.698 -1.757 -34.232 1.00 80.38 186 GLU A C 1
ATOM 1483 O O . GLU A 1 186 ? 18.278 -1.832 -35.313 1.00 80.38 186 GLU A O 1
ATOM 1488 N N . SER A 1 187 ? 17.716 -0.651 -33.487 1.00 73.38 187 SER A N 1
ATOM 1489 C CA . SER A 1 187 ? 18.352 0.600 -33.902 1.00 73.38 187 SER A CA 1
ATOM 1490 C C . SER A 1 187 ? 19.859 0.442 -34.114 1.00 73.38 187 SER A C 1
ATOM 1492 O O . SER A 1 187 ? 20.410 0.910 -35.110 1.00 73.38 187 SER A O 1
ATOM 1494 N N . VAL A 1 188 ? 20.533 -0.267 -33.203 1.00 73.06 188 VAL A N 1
ATOM 1495 C CA . VAL A 1 188 ? 21.970 -0.560 -33.297 1.00 73.06 188 VAL A CA 1
ATOM 1496 C C . VAL A 1 188 ? 22.263 -1.522 -34.450 1.00 73.06 188 VAL A C 1
ATOM 1498 O O . VAL A 1 188 ? 23.203 -1.295 -35.208 1.00 73.06 188 VAL A O 1
ATOM 1501 N N . VAL A 1 189 ? 21.460 -2.575 -34.623 1.00 77.94 189 VAL A N 1
ATOM 1502 C CA . VAL A 1 189 ? 21.631 -3.543 -35.719 1.00 77.94 189 VAL A CA 1
ATOM 1503 C C . VAL A 1 189 ? 21.457 -2.866 -37.079 1.00 77.94 189 VAL A C 1
ATOM 1505 O O . VAL A 1 189 ? 22.277 -3.076 -37.972 1.00 77.94 189 VAL A O 1
ATOM 1508 N N . LEU A 1 190 ? 20.441 -2.014 -37.236 1.00 73.44 190 LEU A N 1
ATOM 1509 C CA . LEU A 1 190 ? 20.220 -1.238 -38.461 1.00 73.44 190 LEU A CA 1
ATOM 1510 C C . LEU A 1 190 ? 21.366 -0.263 -38.752 1.00 73.44 190 LEU A C 1
ATOM 1512 O O . LEU A 1 190 ? 21.707 -0.056 -39.912 1.00 73.44 190 LEU A O 1
ATOM 1516 N N . ALA A 1 191 ? 21.978 0.314 -37.716 1.00 69.19 191 ALA A N 1
ATOM 1517 C CA . ALA A 1 191 ? 23.123 1.208 -37.867 1.00 69.19 191 ALA A CA 1
ATOM 1518 C C . ALA A 1 191 ? 24.411 0.475 -38.277 1.00 69.19 191 ALA A C 1
ATOM 1520 O O . ALA A 1 191 ? 25.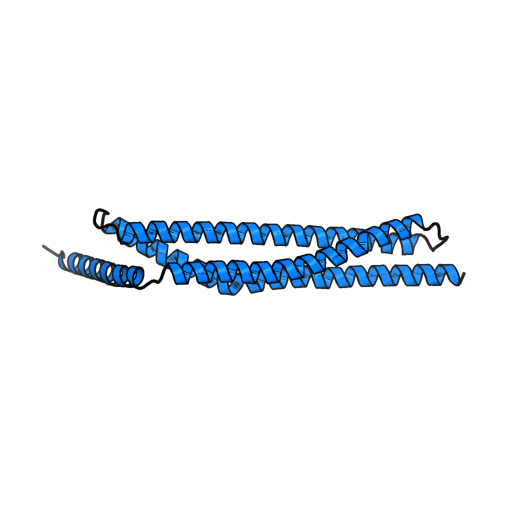225 1.040 -38.993 1.00 69.19 191 ALA A O 1
ATOM 1521 N N . LEU A 1 192 ? 24.599 -0.774 -37.836 1.00 69.94 192 LEU A N 1
ATOM 1522 C CA . LEU A 1 192 ? 25.773 -1.595 -38.169 1.00 69.94 192 LEU A CA 1
ATOM 1523 C C . LEU A 1 192 ? 25.666 -2.313 -39.524 1.00 69.94 192 LEU A C 1
ATOM 1525 O O . LEU A 1 192 ? 26.669 -2.813 -40.026 1.00 69.94 192 LEU A O 1
ATOM 1529 N N . THR A 1 193 ? 24.456 -2.436 -40.075 1.00 73.81 193 THR A N 1
ATOM 1530 C CA . THR A 1 193 ? 24.184 -3.164 -41.331 1.00 73.81 193 THR A CA 1
ATOM 1531 C C . THR A 1 193 ? 24.007 -2.254 -42.550 1.00 73.81 193 THR A C 1
ATOM 1533 O O . THR A 1 193 ? 23.893 -2.770 -43.663 1.00 73.81 193 THR A O 1
ATOM 1536 N N . LYS A 1 194 ? 23.996 -0.931 -42.355 1.00 58.50 194 LYS A N 1
ATOM 1537 C CA . LYS A 1 194 ? 24.069 0.086 -43.416 1.00 58.50 194 LYS A CA 1
ATOM 1538 C C . LYS A 1 194 ? 25.514 0.518 -43.645 1.00 58.50 194 LYS A C 1
ATOM 1540 O O . LYS A 1 194 ? 25.828 0.810 -44.819 1.00 58.50 194 LYS A O 1
#

Radius of gyration: 28.71 Å; Cα contacts (8 Å, |Δi|>4): 103; chains: 1; bounding box: 79×22×80 Å

Sequence (194 aa):
MADDEPIKDLETVLLRQLRESKELVKSMDWNSFQQNLDRRVAQVNDSFLKEVANISLISVTAAPFSLTLLLSGLEIEKTLLVAAFGLLMVNVLFLNVGLWHLNSIFKRETGSQTLDFLEMESNATDISNENLDTGKRVEALANLVKIQSRLYYRQKTEPLNQGKTLIFFREWGLVLLSVAIILIIESVVLALTK

Foldseek 3Di:
DDDPVVVVVVVVVLVVVLVVVLVVLVPDPLVVVVVVVVVLLVVLVVVLVVLLVVLVVLLVVLPVVLVCLVVVPQPFPVVLNVVLSVLSVVLSVLSVVLSVVLVVVSVVVVVVLVVLSVLLVVLSVQSVDPPDDSVSNVVSVVSNVVSVVVVVVCSVPVSVVSVVSSVVSVVVSVVSNVVSVVSVVVRVVVSVVD

Mean predicted aligned error: 12.68 Å

pLDDT: mean 73.47, std 8.52, range [44.66, 86.88]